Protein AF-U2LZQ8-F1 (afdb_monomer)

Radius of gyration: 37.35 Å; Cα contacts (8 Å, |Δi|>4): 204; chains: 1; bounding box: 88×46×114 Å

Nearest PDB structures (foldseek):
  6tb9-assembly1_C5  TM=8.587E-01  e=3.552E-04  Rhodobacter capsulatus
  8ho3-assembly1_M  TM=7.126E-01  e=1.772E-02  Escherichia phage DT57C
  2poh-assembly2_F  TM=1.908E-01  e=8.609E+00  Salmonella phage P22-pbi

Secondary structure (DSSP, 8-state):
-HHHHHHHHHHHHHHHHHHHHHHHH-BTTB--HHHHHHHHHHHHHHHHHHHHHHHHHHHHHHHHHHSS-SS------TTSTT-----GGGSHHHHHHHHHHHHTTTSS--HHHHTT--TTS-PPPPHHHHHHHHHHHHHH-SSGGGS-----SS--EEEEESSPPPP----TTPPPPPP--PEEEEE---PPP-------HHHHHS--S-HHHHHHHHHHHHHHHHHHHHHHH-BSSSSPBPHHHHPPP----SSSSPPHHHHHHHHHHS--

Foldseek 3Di:
DVVLVVLVVVLVVLVVVLVVLCVVQDDPNDHDPVSVVVSVVSVVVSVVSVVVSVVVVVVVVVVVVVPPPPDPPPPPPPPPPPDPQDDQLQHPVVVVQVLVCVLVVNPDHDVSQVVPQDPVGDGDHRVVLVVLLVVLLVVQAPVVVVDDDDDDPDQDWDWAFPDDFDDDDDDPPDDDDGDPRDIDTDGDGDADDDDDDDDDSCCSVPDPDPVVVVVSNVRSNVRSVVLNCLQAPNPVDSTGHHPPNPDDDDFDDPDPDDDPVSVVSVVVSDDD

Solvent-accessible surface area (backbone atoms only — not comparable to full-atom values): 16912 Å² total; per-residue (Å²): 109,69,70,59,52,55,49,52,51,51,39,50,53,50,50,51,51,44,49,53,51,49,69,72,55,51,53,95,91,47,65,50,82,65,58,50,52,54,48,52,50,48,50,51,51,43,53,50,51,49,55,52,48,54,52,52,51,53,48,52,52,50,51,54,60,67,66,48,67,94,58,82,75,82,74,84,53,94,81,65,81,84,60,73,81,50,66,66,55,60,12,69,66,34,43,54,38,52,52,49,12,62,75,50,74,62,73,48,75,50,70,72,53,58,81,56,48,51,99,84,76,51,75,73,76,38,49,66,61,52,53,51,31,50,50,42,22,56,73,60,17,76,61,60,82,76,48,90,86,76,93,72,97,65,91,50,74,49,71,45,75,66,47,80,80,77,87,76,91,76,64,95,89,58,82,87,80,82,74,88,68,52,70,36,75,50,74,55,76,85,63,85,84,87,87,87,82,90,76,57,68,66,62,68,72,68,47,90,57,69,57,64,63,51,49,47,49,52,48,13,44,55,51,14,51,54,50,46,50,26,49,39,66,16,85,51,75,88,40,52,62,5,51,66,70,68,54,75,93,82,75,79,78,94,55,94,70,86,52,72,67,59,54,53,51,47,61,71,67,58,83,131

pLDDT: mean 74.94, std 10.95, range [45.66, 89.94]

Mean predicted aligned error: 18.68 Å

Structure (mmCIF, N/CA/C/O backbone):
data_AF-U2LZQ8-F1
#
_entry.id   AF-U2LZQ8-F1
#
loop_
_atom_site.group_PDB
_atom_site.id
_atom_site.type_symbol
_atom_site.label_atom_id
_atom_site.label_alt_id
_atom_site.label_comp_id
_atom_site.label_asym_id
_atom_site.label_entity_id
_atom_site.label_seq_id
_atom_site.pdbx_PDB_ins_code
_atom_site.Cartn_x
_atom_site.Cartn_y
_atom_site.Cartn_z
_atom_site.occupancy
_atom_site.B_iso_or_equiv
_atom_site.auth_seq_id
_atom_site.auth_comp_id
_atom_site.auth_asym_id
_atom_site.auth_atom_id
_atom_site.pdbx_PDB_model_num
ATOM 1 N N . MET A 1 1 ? -23.212 -22.779 39.681 1.00 60.31 1 MET A N 1
ATOM 2 C CA . MET A 1 1 ? -23.687 -21.379 39.626 1.00 60.31 1 MET A CA 1
ATOM 3 C C . MET A 1 1 ? -24.843 -21.182 40.602 1.00 60.31 1 MET A C 1
ATOM 5 O O . MET A 1 1 ? -24.702 -20.376 41.510 1.00 60.31 1 MET A O 1
ATOM 9 N N . ASP A 1 2 ? -25.887 -22.011 40.532 1.00 73.44 2 ASP A N 1
ATOM 10 C CA . ASP A 1 2 ? -27.085 -21.923 41.394 1.00 73.44 2 ASP A CA 1
ATOM 11 C C . ASP A 1 2 ? -26.795 -21.930 42.903 1.00 73.44 2 ASP A C 1
ATOM 13 O O . ASP A 1 2 ? -27.355 -21.140 43.655 1.00 73.44 2 ASP A O 1
ATOM 17 N N . LYS A 1 3 ? -25.844 -22.757 43.356 1.00 79.19 3 LYS A N 1
ATOM 18 C CA . LYS A 1 3 ? -25.478 -22.835 44.780 1.00 79.19 3 LYS A CA 1
ATOM 19 C C . LYS A 1 3 ? -24.822 -21.551 45.315 1.00 79.19 3 LYS A C 1
ATOM 21 O O . LYS A 1 3 ? -25.058 -21.194 46.462 1.00 79.19 3 LYS A O 1
ATOM 26 N N . ILE A 1 4 ? -24.017 -20.857 44.498 1.00 82.75 4 ILE A N 1
ATOM 27 C CA . ILE A 1 4 ? -23.362 -19.586 44.874 1.00 82.75 4 ILE A CA 1
ATOM 28 C C . ILE A 1 4 ? -24.407 -18.470 44.961 1.00 82.75 4 ILE A C 1
ATOM 30 O O . ILE A 1 4 ? -24.386 -17.693 45.912 1.00 82.75 4 ILE A O 1
ATOM 34 N N . MET A 1 5 ? -25.355 -18.433 44.019 1.00 82.31 5 MET A N 1
ATOM 35 C CA . MET A 1 5 ? -26.466 -17.475 44.040 1.00 82.31 5 MET A CA 1
ATOM 36 C C . MET A 1 5 ? -27.357 -17.664 45.272 1.00 82.31 5 MET A C 1
ATOM 38 O O . MET A 1 5 ? -27.569 -16.703 46.004 1.00 82.31 5 MET A O 1
ATOM 42 N N . ALA A 1 6 ? -27.741 -18.903 45.592 1.00 84.25 6 ALA A N 1
ATOM 43 C CA . ALA A 1 6 ? -28.533 -19.204 46.787 1.00 84.25 6 ALA A CA 1
ATOM 44 C C . ALA A 1 6 ? -27.834 -18.788 48.101 1.00 84.25 6 ALA A C 1
ATOM 46 O O . ALA A 1 6 ? -28.480 -18.347 49.049 1.00 84.25 6 ALA A O 1
ATOM 47 N N . MET A 1 7 ? -26.501 -18.891 48.187 1.00 83.56 7 MET A N 1
ATOM 48 C CA . MET A 1 7 ? -25.766 -18.421 49.372 1.00 83.56 7 MET A CA 1
ATOM 49 C C . MET A 1 7 ? -25.625 -16.901 49.433 1.00 83.56 7 MET A C 1
ATOM 51 O O . MET A 1 7 ? -25.583 -16.349 50.531 1.00 83.56 7 MET A O 1
ATOM 55 N N . ARG A 1 8 ? -25.567 -16.216 48.285 1.00 84.06 8 ARG A N 1
ATOM 56 C CA . ARG A 1 8 ? -25.603 -14.747 48.230 1.00 84.06 8 ARG A CA 1
ATOM 57 C C . ARG A 1 8 ? -26.957 -14.216 48.693 1.00 84.06 8 ARG A C 1
ATOM 59 O O . ARG A 1 8 ? -26.981 -13.276 49.480 1.00 84.06 8 ARG A O 1
ATOM 66 N N . GLU A 1 9 ? -28.044 -14.854 48.270 1.00 86.25 9 GLU A N 1
ATOM 67 C CA . GLU A 1 9 ? -29.402 -14.557 48.744 1.00 86.25 9 GLU A CA 1
ATOM 68 C C . GLU A 1 9 ? -29.504 -14.766 50.258 1.00 86.25 9 GLU A C 1
ATOM 70 O O . GLU A 1 9 ? -29.842 -13.834 50.982 1.00 86.25 9 GLU A O 1
ATOM 75 N N . LYS A 1 10 ? -29.055 -15.922 50.764 1.00 84.44 10 LYS A N 1
ATOM 76 C CA . LYS A 1 10 ? -29.035 -16.200 52.208 1.00 84.44 10 LYS A CA 1
ATOM 77 C C . LYS A 1 10 ? -28.186 -15.197 53.003 1.00 84.44 10 LYS A C 1
ATOM 79 O O . LYS A 1 10 ? -28.566 -14.795 54.098 1.00 84.44 10 LYS A O 1
ATOM 84 N N . ARG A 1 11 ? -27.032 -14.773 52.475 1.00 85.25 11 ARG A N 1
ATOM 85 C CA . ARG A 1 11 ? -26.186 -13.745 53.108 1.00 85.25 11 ARG A CA 1
ATOM 86 C C . ARG A 1 11 ? -26.889 -12.386 53.145 1.00 85.25 11 ARG A C 1
ATOM 88 O O . ARG A 1 11 ? -26.766 -11.681 54.142 1.00 85.25 11 ARG A O 1
ATOM 95 N N . ALA A 1 12 ? -27.594 -12.020 52.076 1.00 86.75 12 ALA A N 1
ATOM 96 C CA . ALA A 1 12 ? -28.354 -10.777 52.014 1.00 86.75 12 ALA A CA 1
ATOM 97 C C . ALA A 1 12 ? -29.517 -10.780 53.019 1.00 86.75 12 ALA A C 1
ATOM 99 O O . ALA A 1 12 ? -29.685 -9.803 53.740 1.00 86.75 12 ALA A O 1
ATOM 100 N N . GLU A 1 13 ? -30.247 -11.892 53.133 1.00 87.00 13 GLU A N 1
ATOM 101 C CA . GLU A 1 13 ? -31.313 -12.064 54.130 1.00 87.00 13 GLU A CA 1
ATOM 102 C C . GLU A 1 13 ? -30.785 -11.958 55.566 1.00 87.00 13 GLU A C 1
ATOM 104 O O . GLU A 1 13 ? -31.351 -11.231 56.376 1.00 87.00 13 GLU A O 1
ATOM 109 N N . MET A 1 14 ? -29.670 -12.627 55.876 1.00 83.19 14 MET A N 1
ATOM 110 C CA . MET A 1 14 ? -29.036 -12.579 57.203 1.00 83.19 14 MET A CA 1
ATOM 111 C C . MET A 1 14 ? -28.541 -11.172 57.564 1.00 83.19 14 MET A C 1
ATOM 113 O O . MET A 1 14 ? -28.665 -10.738 58.705 1.00 83.19 14 MET A O 1
ATOM 117 N N . TRP A 1 15 ? -28.000 -10.437 56.590 1.00 84.31 15 TRP A N 1
ATOM 118 C CA . TRP A 1 15 ? -27.578 -9.050 56.788 1.00 84.31 15 TRP A CA 1
ATOM 119 C C . TRP A 1 15 ? -28.765 -8.113 57.023 1.00 84.31 15 TRP A C 1
ATOM 121 O O . TRP A 1 15 ? -28.692 -7.213 57.856 1.00 84.31 15 TRP A O 1
ATOM 131 N N . GLU A 1 16 ? -29.873 -8.340 56.323 1.00 85.12 16 GLU A N 1
ATOM 132 C CA . GLU A 1 16 ? -31.094 -7.564 56.518 1.00 85.12 16 GLU A CA 1
ATOM 133 C C . GLU A 1 16 ? -31.738 -7.857 57.881 1.00 85.12 16 GLU A C 1
ATOM 135 O O . GLU A 1 16 ? -32.180 -6.938 58.565 1.00 85.12 16 GLU A O 1
ATOM 140 N N . GLN A 1 17 ? -31.702 -9.113 58.335 1.00 82.62 17 GLN A N 1
ATOM 141 C CA . GLN A 1 17 ? -32.113 -9.490 59.690 1.00 82.62 17 GLN A CA 1
ATOM 142 C C . GLN A 1 17 ? -31.219 -8.853 60.760 1.00 82.62 17 GLN A C 1
ATOM 144 O O . GLN A 1 17 ? -31.741 -8.342 61.747 1.00 82.62 17 GLN A O 1
ATOM 149 N N . ALA A 1 18 ? -29.898 -8.815 60.554 1.00 82.19 18 ALA A N 1
ATOM 150 C CA . ALA A 1 18 ? -28.967 -8.159 61.474 1.00 82.19 18 ALA A CA 1
ATOM 151 C C . ALA A 1 18 ? -29.239 -6.648 61.590 1.00 82.19 18 ALA A C 1
ATOM 153 O O . ALA A 1 18 ? -29.220 -6.102 62.691 1.00 82.19 18 ALA A O 1
ATOM 154 N N . LYS A 1 19 ? -29.562 -5.976 60.476 1.00 82.75 19 LYS A N 1
ATOM 155 C CA . LYS A 1 19 ? -29.978 -4.563 60.480 1.00 82.75 19 LYS A CA 1
ATOM 156 C C . LYS A 1 19 ? -31.299 -4.338 61.202 1.00 82.75 19 LYS A C 1
ATOM 158 O O . LYS A 1 19 ? -31.381 -3.453 62.039 1.00 82.75 19 LYS A O 1
ATOM 163 N N . GLN A 1 20 ? -32.317 -5.148 60.916 1.00 84.19 20 GLN A N 1
ATOM 164 C CA . GLN A 1 20 ? -33.613 -5.043 61.594 1.00 84.19 20 GLN A CA 1
ATOM 165 C C . GLN A 1 20 ? -33.485 -5.317 63.099 1.00 84.19 20 GLN A C 1
ATOM 167 O O . GLN A 1 20 ? -34.162 -4.685 63.911 1.00 84.19 20 GLN A O 1
ATOM 172 N N . PHE A 1 21 ? -32.600 -6.238 63.485 1.00 80.38 21 PHE A N 1
ATOM 173 C CA . PHE A 1 21 ? -32.265 -6.493 64.881 1.00 80.38 21 PHE A CA 1
ATOM 174 C C . PHE A 1 21 ? -31.614 -5.264 65.532 1.00 80.38 21 PHE A C 1
ATOM 176 O O . PHE A 1 21 ? -32.055 -4.842 66.597 1.00 80.38 21 PHE A O 1
ATOM 183 N N . LEU A 1 22 ? -30.644 -4.631 64.865 1.00 78.81 22 LEU A N 1
ATOM 184 C CA . LEU A 1 22 ? -30.031 -3.385 65.331 1.00 78.81 22 LEU A CA 1
ATOM 185 C C . LEU A 1 22 ? -31.071 -2.258 65.483 1.00 78.81 22 LEU A C 1
ATOM 187 O O . LEU A 1 22 ? -31.207 -1.703 66.569 1.00 78.81 22 LEU A O 1
ATOM 191 N N . ASP A 1 23 ? -31.867 -1.996 64.444 1.00 79.62 23 ASP A N 1
ATOM 192 C CA . ASP A 1 23 ? -32.872 -0.922 64.422 1.00 79.62 23 ASP A CA 1
ATOM 193 C C . ASP A 1 23 ? -33.975 -1.106 65.480 1.00 79.62 23 ASP A C 1
ATOM 195 O O . ASP A 1 23 ? -34.552 -0.132 65.965 1.00 79.62 23 ASP A O 1
ATOM 199 N N . SER A 1 24 ? -34.307 -2.351 65.838 1.00 76.25 24 SER A N 1
ATOM 200 C CA . SER A 1 24 ? -35.365 -2.647 66.816 1.00 76.25 24 SER A CA 1
ATOM 201 C C . SER A 1 24 ? -34.874 -2.667 68.268 1.00 76.25 24 SER A C 1
ATOM 203 O O . SER A 1 24 ? -35.669 -2.418 69.181 1.00 76.25 24 SER A O 1
ATOM 205 N N . HIS A 1 25 ? -33.583 -2.931 68.485 1.00 69.19 25 HIS A N 1
ATOM 206 C CA . HIS A 1 25 ? -32.959 -3.009 69.809 1.00 69.19 25 HIS A CA 1
ATOM 207 C C . HIS A 1 25 ? -32.146 -1.760 70.193 1.00 69.19 25 HIS A C 1
ATOM 209 O O . HIS A 1 25 ? -31.765 -1.614 71.357 1.00 69.19 25 HIS A O 1
ATOM 215 N N . GLU A 1 26 ? -31.923 -0.821 69.270 1.00 66.94 26 GLU A N 1
ATOM 216 C CA . GLU A 1 26 ? -31.279 0.462 69.554 1.00 66.94 26 GLU A CA 1
ATOM 217 C C . GLU A 1 26 ? -32.272 1.454 70.195 1.00 66.94 26 GLU A C 1
ATOM 219 O O . GLU A 1 26 ? -33.190 1.969 69.557 1.00 66.94 26 GLU A O 1
ATOM 224 N N . LYS A 1 27 ? -32.092 1.744 71.492 1.00 55.66 27 LYS A N 1
ATOM 225 C CA . LYS A 1 27 ? -32.791 2.833 72.200 1.00 55.66 27 LYS A CA 1
ATOM 226 C C . LYS A 1 27 ? -31.771 3.866 72.666 1.00 55.66 27 LYS A C 1
ATOM 228 O O . LYS A 1 27 ? -30.816 3.518 73.353 1.00 55.66 27 LYS A O 1
ATOM 233 N N . ASP A 1 28 ? -31.971 5.127 72.285 1.00 51.69 28 ASP A N 1
ATOM 234 C CA . ASP A 1 28 ? -31.121 6.267 72.670 1.00 51.69 28 ASP A CA 1
ATOM 235 C C . ASP A 1 28 ? -29.611 6.062 72.394 1.00 51.69 28 ASP A C 1
ATOM 237 O O . ASP A 1 28 ? -28.763 6.489 73.176 1.00 51.69 28 ASP A O 1
ATOM 241 N N . GLY A 1 29 ? -29.260 5.395 71.284 1.00 61.56 29 GLY A N 1
ATOM 242 C CA . GLY A 1 29 ? -27.868 5.194 70.847 1.00 61.56 29 GLY A CA 1
ATOM 243 C C . GLY A 1 29 ? -27.061 4.186 71.676 1.00 61.56 29 GLY A C 1
ATOM 244 O O . GLY A 1 29 ? -25.835 4.121 71.546 1.00 61.56 29 GLY A O 1
ATOM 245 N N . HIS A 1 30 ? -27.722 3.405 72.539 1.00 57.53 30 HIS A N 1
ATOM 246 C CA . HIS A 1 30 ? -27.079 2.402 73.383 1.00 57.53 30 HIS A CA 1
ATOM 247 C C . HIS A 1 30 ? -27.764 1.037 73.263 1.00 57.53 30 HIS A C 1
ATOM 249 O O . HIS A 1 30 ? -28.947 0.875 73.554 1.00 57.53 30 HIS A O 1
ATOM 255 N N . LEU A 1 31 ? -26.977 0.036 72.865 1.00 66.62 31 LEU A N 1
ATOM 256 C CA . LEU A 1 31 ? -27.383 -1.364 72.790 1.00 66.62 31 LEU A CA 1
ATOM 257 C C . LEU A 1 31 ? -27.139 -2.040 74.150 1.00 66.62 31 LEU A C 1
ATOM 259 O O . LEU A 1 31 ? -26.122 -1.784 74.804 1.00 66.62 31 LEU A O 1
ATOM 263 N N . THR A 1 32 ? -28.051 -2.904 74.599 1.00 73.19 32 THR A N 1
ATOM 264 C CA . THR A 1 32 ? -27.823 -3.672 75.832 1.00 73.19 32 THR A CA 1
ATOM 265 C C . THR A 1 32 ? -26.682 -4.682 75.632 1.00 73.19 32 THR A C 1
ATOM 267 O O . THR A 1 32 ? -26.393 -5.106 74.514 1.00 73.19 32 THR A O 1
ATOM 270 N N . ALA A 1 33 ? -26.004 -5.092 76.710 1.00 70.94 33 ALA A N 1
ATOM 271 C CA . ALA A 1 33 ? -24.870 -6.021 76.615 1.00 70.94 33 ALA A CA 1
ATOM 272 C C . ALA A 1 33 ? -25.253 -7.425 76.093 1.00 70.94 33 ALA A C 1
ATOM 274 O O . ALA A 1 33 ? -24.379 -8.174 75.656 1.00 70.94 33 ALA A O 1
ATOM 275 N N . GLU A 1 34 ? -26.535 -7.793 76.156 1.00 71.88 34 GLU A N 1
ATOM 276 C CA . GLU A 1 34 ? -27.062 -9.045 75.599 1.00 71.88 34 GLU A CA 1
ATOM 277 C C . GLU A 1 34 ? -27.373 -8.898 74.104 1.00 71.88 34 GLU A C 1
ATOM 279 O O . GLU A 1 34 ? -26.948 -9.739 73.311 1.00 71.88 34 GLU A O 1
ATOM 284 N N . ASP A 1 35 ? -27.991 -7.784 73.704 1.00 72.88 35 ASP A N 1
ATOM 285 C CA . ASP A 1 35 ? -28.289 -7.480 72.300 1.00 72.88 35 ASP A CA 1
ATOM 286 C C . ASP A 1 35 ? -27.004 -7.253 71.481 1.00 72.88 35 ASP A C 1
ATOM 288 O O . ASP A 1 35 ? -26.899 -7.703 70.342 1.00 72.88 35 ASP A O 1
ATOM 292 N N . ALA A 1 36 ? -25.964 -6.662 72.080 1.00 76.19 36 ALA A N 1
ATOM 293 C CA . ALA A 1 36 ? -24.649 -6.530 71.449 1.00 76.19 36 ALA A CA 1
ATOM 294 C C . ALA A 1 36 ? -24.005 -7.883 71.117 1.00 76.19 36 ALA A C 1
ATOM 296 O O . ALA A 1 36 ? -23.429 -8.042 70.043 1.00 76.19 36 ALA A O 1
ATOM 297 N N . LYS A 1 37 ? -24.150 -8.882 71.997 1.00 80.19 37 LYS A N 1
ATOM 298 C CA . LYS A 1 37 ? -23.640 -10.239 71.742 1.00 80.19 37 LYS A CA 1
ATOM 299 C C . LYS A 1 37 ? -24.435 -10.956 70.656 1.00 80.19 37 LYS A C 1
ATOM 301 O O . LYS A 1 37 ? -23.846 -11.694 69.872 1.00 80.19 37 LYS A O 1
ATOM 306 N N . ALA A 1 38 ? -25.752 -10.761 70.613 1.00 77.88 38 ALA A N 1
ATOM 307 C CA . ALA A 1 38 ? -26.599 -11.337 69.573 1.00 77.88 38 ALA A CA 1
ATOM 308 C C . ALA A 1 38 ? -26.276 -10.739 68.192 1.00 77.88 38 ALA A C 1
ATOM 310 O O . ALA A 1 38 ? -26.121 -11.482 67.224 1.00 77.88 38 ALA A O 1
ATOM 311 N N . TYR A 1 39 ? -26.077 -9.421 68.111 1.00 79.50 39 TYR A N 1
ATOM 312 C CA . TYR A 1 39 ? -25.655 -8.752 66.880 1.00 79.50 39 TYR A CA 1
ATOM 313 C C . TYR A 1 39 ? -24.255 -9.200 66.427 1.00 79.50 39 TYR A C 1
ATOM 315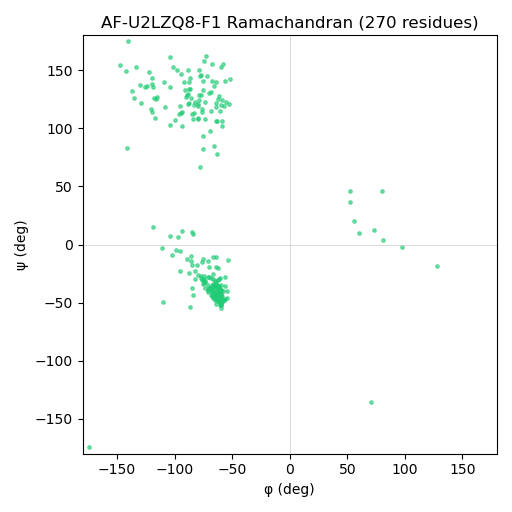 O O . TYR A 1 39 ? -24.062 -9.529 65.259 1.00 79.50 39 TYR A O 1
ATOM 323 N N . GLU A 1 40 ? -23.296 -9.317 67.352 1.00 84.06 40 GLU A N 1
ATOM 324 C CA . GLU A 1 40 ? -21.948 -9.823 67.055 1.00 84.06 40 GLU A CA 1
ATOM 325 C C . GLU A 1 40 ? -21.978 -11.274 66.532 1.00 84.06 40 GLU A C 1
ATOM 327 O O . GLU A 1 40 ? -21.214 -11.641 65.638 1.00 84.06 40 GLU A O 1
ATOM 332 N N . GLN A 1 41 ? -22.884 -12.120 67.037 1.00 84.62 41 GLN A N 1
ATOM 333 C CA . GLN A 1 41 ? -23.095 -13.470 66.499 1.00 84.62 41 GLN A CA 1
ATOM 334 C C . GLN A 1 41 ? -23.638 -13.435 65.063 1.00 84.62 41 GLN A C 1
ATOM 336 O O . GLN A 1 41 ? -23.089 -14.115 64.195 1.00 84.62 41 GLN A O 1
ATOM 341 N N . MET A 1 42 ? -24.650 -12.605 64.787 1.00 82.38 42 MET A N 1
ATOM 342 C CA . MET A 1 42 ? -25.206 -12.443 63.437 1.00 82.38 42 MET A CA 1
ATOM 343 C C . MET A 1 42 ? -24.164 -11.897 62.448 1.00 82.38 42 MET A C 1
ATOM 345 O O . MET A 1 42 ? -24.056 -12.384 61.321 1.00 82.38 42 MET A O 1
ATOM 349 N N . GLU A 1 43 ? -23.343 -10.934 62.872 1.00 82.50 43 GLU A N 1
ATOM 350 C CA . GLU A 1 43 ? -22.250 -10.388 62.065 1.00 82.50 43 GLU A CA 1
ATOM 351 C C . GLU A 1 43 ? -21.204 -11.464 61.740 1.00 82.50 43 GLU A C 1
ATOM 353 O O . GLU A 1 43 ? -20.798 -11.623 60.584 1.00 82.50 43 GLU A O 1
ATOM 358 N N . ASN A 1 44 ? -20.816 -12.268 62.733 1.00 87.31 44 ASN A N 1
ATOM 359 C CA . ASN A 1 44 ? -19.882 -13.374 62.538 1.00 87.31 44 ASN A CA 1
ATOM 360 C C . ASN A 1 44 ? -20.418 -14.428 61.555 1.00 87.31 44 ASN A C 1
ATOM 362 O O . ASN A 1 44 ? -19.650 -14.948 60.740 1.00 87.31 44 ASN A O 1
ATOM 366 N N . GLU A 1 45 ? -21.721 -14.716 61.569 1.00 82.31 45 GLU A N 1
ATOM 367 C CA . GLU A 1 45 ? -22.356 -15.632 60.614 1.00 82.31 45 GLU A CA 1
ATOM 368 C C . GLU A 1 45 ? -22.383 -15.067 59.183 1.00 82.31 45 GLU A C 1
ATOM 370 O O . GLU A 1 45 ? -22.086 -15.789 58.224 1.00 82.31 45 GLU A O 1
ATOM 375 N N . VAL A 1 46 ? -22.645 -13.765 59.018 1.00 84.38 46 VAL A N 1
ATOM 376 C CA . VAL A 1 46 ? -22.573 -13.076 57.714 1.00 84.38 46 VAL A CA 1
ATOM 377 C C . VAL A 1 46 ? -21.142 -13.082 57.164 1.00 84.38 46 VAL A C 1
ATOM 379 O O . VAL A 1 46 ? -20.932 -13.330 55.970 1.00 84.38 46 VAL A O 1
ATOM 382 N N . LEU A 1 47 ? -20.144 -12.847 58.021 1.00 85.38 47 LEU A N 1
ATOM 383 C CA . LEU A 1 47 ? -18.728 -12.895 57.652 1.00 85.38 47 LEU A CA 1
ATOM 384 C C . LEU A 1 47 ? -18.272 -14.316 57.294 1.00 85.38 47 LEU A C 1
ATOM 386 O O . LEU A 1 47 ? -17.513 -14.490 56.336 1.00 85.38 47 LEU A O 1
ATOM 390 N N . ALA A 1 48 ? -18.740 -15.333 58.022 1.00 88.81 48 ALA A N 1
ATOM 391 C CA . ALA A 1 48 ? -18.456 -16.735 57.725 1.00 88.81 48 ALA A CA 1
ATOM 392 C C . ALA A 1 48 ? -19.016 -17.143 56.352 1.00 88.81 48 ALA A C 1
ATOM 394 O O . ALA A 1 48 ? -18.270 -17.655 55.515 1.00 88.81 48 ALA A O 1
ATOM 395 N N . LEU A 1 49 ? -20.284 -16.812 56.070 1.00 85.81 49 LEU A N 1
ATOM 396 C CA . LEU A 1 49 ? -20.906 -17.052 54.762 1.00 85.81 49 LEU A CA 1
ATOM 397 C C . LEU A 1 49 ? -20.183 -16.314 53.627 1.00 85.81 49 LEU A C 1
ATOM 399 O O . LEU A 1 49 ? -20.012 -16.869 52.542 1.00 85.81 49 LEU A O 1
ATOM 403 N N . GLY A 1 50 ? -19.719 -15.084 53.865 1.00 86.00 50 GLY A N 1
ATOM 404 C CA . GLY A 1 50 ? -18.915 -14.333 52.897 1.00 86.00 50 GLY A CA 1
ATOM 405 C C . GLY A 1 50 ? -17.620 -15.057 52.512 1.00 86.00 50 GLY A C 1
ATOM 406 O O . GLY A 1 50 ? -17.341 -15.231 51.325 1.00 86.00 50 GLY A O 1
ATOM 407 N N . LYS A 1 51 ? -16.869 -15.549 53.504 1.00 89.38 51 LYS A N 1
ATOM 408 C CA . LYS A 1 51 ? -15.624 -16.307 53.278 1.00 89.38 51 LYS A CA 1
ATOM 409 C C . LYS A 1 51 ? -15.861 -17.618 52.523 1.00 89.38 51 LYS A C 1
ATOM 411 O O . LYS A 1 51 ? -15.022 -18.023 51.715 1.00 89.38 51 LYS A O 1
ATOM 416 N N . ASP A 1 52 ? -16.991 -18.278 52.765 1.00 85.12 52 ASP A N 1
ATOM 417 C CA . ASP A 1 52 ? -17.354 -19.511 52.063 1.00 85.12 52 ASP A CA 1
ATOM 418 C C . ASP A 1 52 ? -17.736 -19.255 50.598 1.00 85.12 52 ASP A C 1
ATOM 420 O O . ASP A 1 52 ? -17.323 -20.015 49.716 1.00 85.12 52 ASP A O 1
ATOM 424 N N . ILE A 1 53 ? -18.449 -18.159 50.313 1.00 86.88 53 ILE A N 1
ATOM 425 C CA . ILE A 1 53 ? -18.766 -17.721 48.944 1.00 86.88 53 ILE A CA 1
ATOM 426 C C . ILE A 1 53 ? -17.480 -17.443 48.159 1.00 86.88 53 ILE A C 1
ATOM 428 O O . ILE A 1 53 ? -17.301 -17.994 47.074 1.00 86.88 53 ILE A O 1
ATOM 432 N N . GLU A 1 54 ? -16.547 -16.672 48.722 1.00 86.38 54 GLU A N 1
ATOM 433 C CA . GLU A 1 54 ? -15.267 -16.363 48.067 1.00 86.38 54 GLU A CA 1
ATOM 434 C C . GLU A 1 54 ? -14.451 -17.623 47.753 1.00 86.38 54 GLU A C 1
ATOM 436 O O . GLU A 1 54 ? -13.830 -17.736 46.690 1.00 86.38 54 GLU A O 1
ATOM 441 N N . ARG A 1 55 ? -14.460 -18.605 48.665 1.00 87.44 55 ARG A N 1
ATOM 442 C CA . ARG A 1 55 ? -13.790 -19.892 48.451 1.00 87.44 55 ARG A CA 1
ATOM 443 C C . ARG A 1 55 ? -14.399 -20.645 47.271 1.00 87.44 55 ARG A C 1
ATOM 445 O O . ARG A 1 55 ? -13.654 -21.160 46.437 1.00 87.44 55 ARG A O 1
ATOM 452 N N . MET A 1 56 ? -15.726 -20.701 47.190 1.00 84.00 56 MET A N 1
ATOM 453 C CA . MET A 1 56 ? -16.427 -21.393 46.105 1.00 84.00 56 MET A CA 1
ATOM 454 C C . MET A 1 56 ? -16.318 -20.672 44.766 1.00 84.00 56 MET A C 1
ATOM 456 O O . MET A 1 56 ? -16.197 -21.329 43.737 1.00 84.00 56 MET A O 1
ATOM 460 N N . GLU A 1 57 ? -16.301 -19.343 44.755 1.00 82.31 57 GLU A N 1
ATOM 461 C CA . GLU A 1 57 ? -16.060 -18.567 43.538 1.00 82.31 57 GLU A CA 1
ATOM 462 C C . GLU A 1 57 ? -14.655 -18.810 42.997 1.00 82.31 57 GLU A C 1
ATOM 464 O O . GLU A 1 57 ? -14.485 -19.060 41.805 1.00 82.31 57 GLU A O 1
ATOM 469 N N . ARG A 1 58 ? -13.645 -18.838 43.874 1.00 82.94 58 ARG A N 1
ATOM 470 C CA . ARG A 1 58 ? -12.271 -19.161 43.477 1.00 82.94 58 ARG A CA 1
ATOM 471 C C . ARG A 1 58 ? -12.158 -20.575 42.909 1.00 82.94 58 ARG A C 1
ATOM 473 O O . ARG A 1 58 ? -11.475 -20.762 41.906 1.00 82.94 58 ARG A O 1
ATOM 480 N N . GLN A 1 59 ? -12.838 -21.548 43.518 1.00 83.06 59 GLN A N 1
ATOM 481 C CA . GLN A 1 59 ? -12.910 -22.914 42.992 1.00 83.06 59 GLN A CA 1
ATOM 482 C C . GLN A 1 59 ? -13.594 -22.951 41.623 1.00 83.06 59 GLN A C 1
ATOM 484 O O . GLN A 1 59 ? -13.031 -23.506 40.692 1.00 83.06 59 GLN A O 1
ATOM 489 N N . ALA A 1 60 ? -14.737 -22.282 41.460 1.00 84.00 60 ALA A N 1
ATOM 490 C CA . ALA A 1 60 ? -15.454 -22.236 40.189 1.00 84.00 60 ALA A CA 1
ATOM 491 C C . ALA A 1 60 ? -14.640 -21.563 39.071 1.00 84.00 60 ALA A C 1
ATOM 493 O O . ALA A 1 60 ? -14.696 -22.002 37.926 1.00 84.00 60 ALA A O 1
ATOM 494 N N . ILE A 1 61 ? -13.865 -20.521 39.389 1.00 80.44 61 ILE A N 1
ATOM 495 C CA . ILE A 1 61 ? -12.964 -19.863 38.433 1.00 80.44 61 ILE A CA 1
ATOM 496 C C . ILE A 1 61 ? -11.829 -20.805 38.026 1.00 80.44 61 ILE A C 1
ATOM 498 O O . ILE A 1 61 ? -11.528 -20.904 36.838 1.00 80.44 61 ILE A O 1
ATOM 502 N N . LEU A 1 62 ? -11.208 -21.500 38.983 1.00 78.81 62 LEU A N 1
ATOM 503 C CA . LEU A 1 62 ? -10.140 -22.462 38.701 1.00 78.81 62 LEU A CA 1
ATOM 504 C C . LEU A 1 62 ? -10.659 -23.656 37.898 1.00 78.81 62 LEU A C 1
ATOM 506 O O . LEU A 1 62 ? -10.057 -24.005 36.889 1.00 78.81 62 LEU A O 1
ATOM 510 N N . ASP A 1 63 ? -11.805 -24.220 38.270 1.00 81.44 63 ASP A N 1
ATOM 511 C CA . ASP A 1 63 ? -12.449 -25.302 37.526 1.00 81.44 63 ASP A CA 1
ATOM 512 C C . ASP A 1 63 ? -12.838 -24.843 36.119 1.00 81.44 63 ASP A C 1
ATOM 514 O O . ASP A 1 63 ? -12.613 -25.570 35.160 1.00 81.44 63 ASP A O 1
ATOM 518 N N . ALA A 1 64 ? -13.340 -23.616 35.953 1.00 79.00 64 ALA A N 1
ATOM 519 C CA . ALA A 1 64 ? -13.622 -23.051 34.636 1.00 79.00 64 ALA A CA 1
ATOM 520 C C . ALA A 1 64 ? -12.347 -22.822 33.810 1.00 79.00 64 ALA A C 1
ATOM 522 O O . ALA A 1 64 ? -12.376 -22.980 32.593 1.00 79.00 64 ALA A O 1
ATOM 523 N N . GLN A 1 65 ? -11.227 -22.456 34.439 1.00 74.69 65 GLN A N 1
ATOM 524 C CA . GLN A 1 65 ? -9.932 -22.320 33.767 1.00 74.69 65 GLN A CA 1
ATOM 525 C C . GLN A 1 65 ? -9.345 -23.677 33.370 1.00 74.69 65 GLN A C 1
ATOM 527 O O . GLN A 1 65 ? -8.807 -23.791 32.274 1.00 74.69 65 GLN A O 1
ATOM 532 N N . LEU A 1 66 ? -9.480 -24.699 34.216 1.00 75.94 66 LEU A N 1
ATOM 533 C CA . LEU A 1 66 ? -9.021 -26.063 33.945 1.00 75.94 66 LEU A CA 1
ATOM 534 C C . LEU A 1 66 ? -9.932 -26.801 32.954 1.00 75.94 66 LEU A C 1
ATOM 536 O O . LEU A 1 66 ? -9.459 -27.634 32.187 1.00 75.94 66 LEU A O 1
ATOM 540 N N . ALA A 1 67 ? -11.226 -26.474 32.937 1.00 77.62 67 ALA A N 1
ATOM 541 C CA . ALA A 1 67 ? -12.196 -26.986 31.975 1.00 77.62 67 ALA A CA 1
ATOM 542 C C . ALA A 1 67 ? -12.067 -26.334 30.592 1.00 77.62 67 ALA A C 1
ATOM 544 O O . ALA A 1 67 ? -12.652 -26.845 29.634 1.00 77.62 67 ALA A O 1
ATOM 545 N N . LYS A 1 68 ? -11.308 -25.233 30.450 1.00 71.12 68 LYS A N 1
ATOM 546 C CA . LYS A 1 68 ? -10.937 -24.738 29.121 1.00 71.12 68 LYS A CA 1
ATOM 547 C C . LYS A 1 68 ? -10.065 -25.804 28.456 1.00 71.12 68 LYS A C 1
ATOM 549 O O . LYS A 1 68 ? -8.993 -26.117 28.975 1.00 71.12 68 LYS A O 1
ATOM 554 N N . PRO A 1 69 ? -10.495 -26.375 27.322 1.00 65.56 69 PRO A N 1
ATOM 555 C CA . PRO A 1 69 ? -9.720 -27.405 26.659 1.00 65.56 69 PRO A CA 1
ATOM 556 C C . PRO A 1 69 ? -8.370 -26.823 26.220 1.00 65.56 69 PRO A C 1
ATOM 558 O O . PRO A 1 69 ? -8.310 -25.824 25.509 1.00 65.56 69 PRO A O 1
ATOM 561 N N . VAL A 1 70 ? -7.277 -27.466 26.644 1.00 62.31 70 VAL A N 1
ATOM 562 C CA . VAL A 1 70 ? -5.887 -27.102 26.285 1.00 62.31 70 VAL A CA 1
ATOM 563 C C . VAL A 1 70 ? -5.603 -27.333 24.793 1.00 62.31 70 VAL A C 1
ATOM 565 O O . VAL A 1 70 ? -4.590 -26.901 24.255 1.00 62.31 70 VAL A O 1
ATOM 568 N N . THR A 1 71 ? -6.517 -28.015 24.108 1.00 54.19 71 THR A N 1
ATOM 569 C CA . THR A 1 71 ? -6.507 -28.2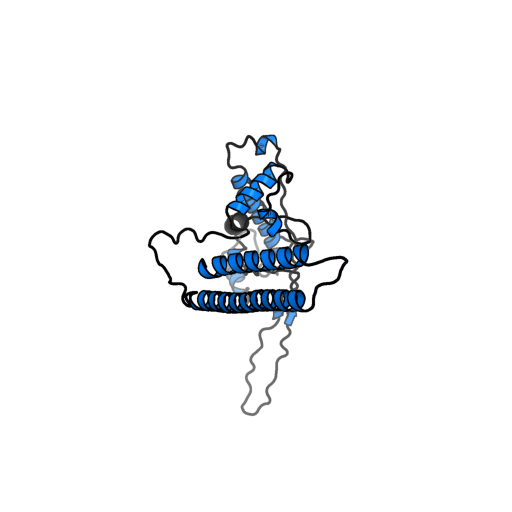04 22.665 1.00 54.19 71 THR A CA 1
ATOM 570 C C . THR A 1 71 ? -7.790 -27.600 22.116 1.00 54.19 71 THR A C 1
ATOM 572 O O . THR A 1 71 ? -8.888 -28.081 22.394 1.00 54.19 71 THR A O 1
ATOM 575 N N . ALA A 1 72 ? -7.675 -26.528 21.334 1.00 59.28 72 ALA A N 1
ATOM 576 C CA . ALA A 1 72 ? -8.733 -26.214 20.389 1.00 59.28 72 ALA A CA 1
ATOM 577 C C . ALA A 1 72 ? -8.838 -27.437 19.474 1.00 59.28 72 ALA A C 1
ATOM 579 O O . ALA A 1 72 ? -7.925 -27.710 18.693 1.00 59.28 72 ALA A O 1
ATOM 580 N N . ALA A 1 73 ? -9.890 -28.239 19.638 1.00 52.69 73 ALA A N 1
ATOM 581 C CA . ALA A 1 73 ? -10.168 -29.302 18.694 1.00 52.69 73 ALA A CA 1
ATOM 582 C C . ALA A 1 73 ? -10.293 -28.635 17.323 1.00 52.69 73 ALA A C 1
ATOM 584 O O . ALA A 1 73 ? -11.148 -27.770 17.135 1.00 52.69 73 ALA A O 1
ATOM 585 N N . ILE A 1 74 ? -9.422 -29.010 16.384 1.00 55.97 74 ILE A N 1
ATOM 586 C CA . ILE A 1 74 ? -9.593 -28.680 14.973 1.00 55.97 74 ILE A CA 1
ATOM 587 C C . ILE A 1 74 ? -10.840 -29.448 14.535 1.00 55.97 74 ILE A C 1
ATOM 589 O O . ILE A 1 74 ? -10.772 -30.588 14.078 1.00 55.97 74 ILE A O 1
ATOM 593 N N . THR A 1 75 ? -12.010 -28.860 14.755 1.00 54.91 75 THR A N 1
ATOM 594 C CA . THR A 1 75 ? -13.264 -29.351 14.210 1.00 54.91 75 THR A CA 1
ATOM 595 C C . THR A 1 75 ? -13.264 -28.980 12.737 1.00 54.91 75 THR A C 1
ATOM 597 O O . THR A 1 75 ? -13.849 -27.986 12.314 1.00 54.91 75 THR A O 1
ATOM 600 N N . ASN A 1 76 ? -12.591 -29.805 11.930 1.00 49.00 76 ASN A N 1
ATOM 601 C CA . ASN A 1 76 ? -12.834 -29.869 10.494 1.00 49.00 76 ASN A CA 1
ATOM 602 C C . ASN A 1 76 ? -14.275 -30.358 10.289 1.00 49.00 76 ASN A C 1
ATOM 604 O O . ASN A 1 76 ? -14.534 -31.530 10.031 1.00 49.00 76 ASN A O 1
ATOM 608 N N . THR A 1 77 ? -15.228 -29.448 10.470 1.00 55.75 77 THR A N 1
ATOM 609 C CA . THR A 1 77 ? -16.581 -29.578 9.947 1.00 55.75 77 THR A CA 1
ATOM 610 C C . THR A 1 77 ? -16.483 -29.271 8.455 1.00 55.75 77 THR A C 1
ATOM 612 O O . THR A 1 77 ? -16.126 -28.146 8.093 1.00 55.75 77 THR A O 1
ATOM 615 N N . PRO A 1 78 ? -16.730 -30.244 7.560 1.00 45.66 78 PRO A N 1
ATOM 616 C CA . PRO A 1 78 ? -16.720 -29.979 6.130 1.00 45.66 78 PRO A CA 1
ATOM 617 C C . PRO A 1 78 ? -17.860 -28.999 5.825 1.00 45.66 78 PRO A C 1
ATOM 619 O O . PRO A 1 78 ? -19.028 -29.370 5.904 1.00 45.66 78 PRO A O 1
ATOM 622 N N . GLY A 1 79 ? -17.521 -27.736 5.549 1.00 56.72 79 GLY A N 1
ATOM 623 C CA . GLY A 1 79 ? -18.477 -26.688 5.170 1.00 56.72 79 GLY A CA 1
ATOM 624 C C . GLY A 1 79 ? -18.416 -25.387 5.978 1.00 56.72 79 GLY A C 1
ATOM 625 O O . GLY A 1 79 ? -18.878 -24.368 5.478 1.00 56.72 79 GLY A O 1
ATOM 626 N N . THR A 1 80 ? -17.813 -25.368 7.172 1.00 47.69 80 THR A N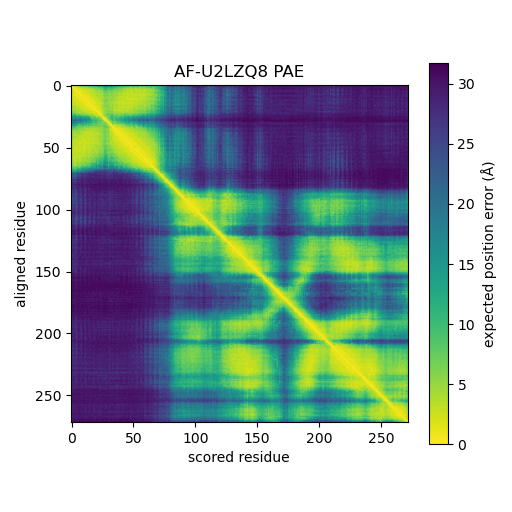 1
ATOM 627 C CA . THR A 1 80 ? -17.815 -24.161 8.035 1.00 47.69 80 THR A CA 1
ATOM 628 C C . THR A 1 80 ? -16.530 -23.329 7.935 1.00 47.69 80 THR A C 1
ATOM 630 O O . THR A 1 80 ? -16.448 -22.245 8.499 1.00 47.69 80 THR A O 1
ATOM 633 N N . SER A 1 81 ? -15.520 -23.790 7.189 1.00 45.81 81 SER A N 1
ATOM 634 C CA . SER A 1 81 ? -14.222 -23.106 7.070 1.00 45.81 81 SER A CA 1
ATOM 635 C C . SER A 1 81 ? -14.165 -22.007 6.001 1.00 45.81 81 SER A C 1
ATOM 637 O O . SER A 1 81 ? -13.071 -21.560 5.668 1.00 45.81 81 SER A O 1
ATOM 639 N N . LEU A 1 82 ? -15.294 -21.585 5.422 1.00 51.00 82 LEU A N 1
ATOM 640 C CA . LEU A 1 82 ? -15.286 -20.530 4.398 1.00 51.00 82 LEU A CA 1
ATOM 641 C C . LEU A 1 82 ? -15.419 -19.116 4.963 1.00 51.00 82 LEU A C 1
ATOM 643 O O . LEU A 1 82 ? -15.134 -18.169 4.244 1.00 51.00 82 LEU A O 1
ATOM 647 N N . ASN A 1 83 ? -15.780 -18.955 6.236 1.00 54.56 83 ASN A N 1
ATOM 648 C CA . ASN A 1 83 ? -15.834 -17.643 6.870 1.00 54.56 83 ASN A CA 1
ATOM 649 C C . ASN A 1 83 ? -15.324 -17.756 8.305 1.00 54.56 83 ASN A C 1
ATOM 651 O O . ASN A 1 83 ? -16.108 -17.869 9.244 1.00 54.56 83 ASN A O 1
ATOM 655 N N . ALA A 1 84 ? -14.000 -17.722 8.482 1.00 54.91 84 ALA A N 1
ATOM 656 C CA . ALA A 1 84 ? -13.477 -17.189 9.733 1.00 54.91 84 ALA A CA 1
ATOM 657 C C . ALA A 1 84 ? -14.125 -15.810 9.907 1.00 54.91 84 ALA A C 1
ATOM 659 O O . ALA A 1 84 ? -14.045 -14.985 8.995 1.00 54.91 84 ALA A O 1
ATOM 660 N N . GLU A 1 85 ? -14.854 -15.609 11.002 1.00 60.62 85 GLU A N 1
ATOM 661 C CA . GLU A 1 85 ? -15.576 -14.368 11.264 1.00 60.62 85 GLU A CA 1
ATOM 662 C C . GLU A 1 85 ? -14.542 -13.235 11.282 1.00 60.62 85 GLU A C 1
ATOM 664 O O . GLU A 1 85 ? -13.724 -13.134 12.195 1.00 60.62 85 GLU A O 1
ATOM 669 N N . LYS A 1 86 ? -14.469 -12.473 10.185 1.00 64.38 86 LYS A N 1
ATOM 670 C CA . LYS A 1 86 ? -13.426 -11.467 9.992 1.00 64.38 86 LYS A CA 1
ATOM 671 C C . LYS A 1 86 ? -13.605 -10.402 11.075 1.00 64.38 86 LYS A C 1
ATOM 673 O O . LYS A 1 86 ? -14.671 -9.798 11.168 1.00 64.38 86 LYS A O 1
ATOM 678 N N . THR A 1 87 ? -12.585 -10.167 11.896 1.00 67.00 87 THR A N 1
ATOM 679 C CA . THR A 1 87 ? -12.637 -9.203 13.009 1.00 67.00 87 THR A CA 1
ATOM 680 C C . THR A 1 87 ? -11.930 -7.892 12.657 1.00 67.00 87 THR A C 1
ATOM 682 O O . THR A 1 87 ? -10.989 -7.879 11.866 1.00 67.00 87 THR A O 1
ATOM 685 N N . GLY A 1 88 ? -12.342 -6.774 13.262 1.00 72.38 88 GLY A N 1
ATOM 686 C CA . GLY A 1 88 ? -11.691 -5.469 13.071 1.00 72.38 88 GLY A CA 1
ATOM 687 C C . GLY A 1 88 ? -11.918 -4.873 11.674 1.00 72.38 88 GLY A C 1
ATOM 688 O O . GLY A 1 88 ? -13.038 -4.914 11.162 1.00 72.38 88 GLY A O 1
ATOM 689 N N . ARG A 1 89 ? -10.862 -4.335 11.042 1.00 71.62 89 ARG A N 1
ATOM 690 C CA . ARG A 1 89 ? -10.911 -3.698 9.700 1.00 71.62 89 ARG A CA 1
ATOM 691 C C . ARG A 1 89 ? -11.319 -4.643 8.568 1.00 71.62 89 ARG A C 1
ATOM 693 O O . ARG A 1 89 ? -11.744 -4.175 7.513 1.00 71.62 89 ARG A O 1
ATOM 700 N N . ALA A 1 90 ? -11.188 -5.947 8.785 1.00 68.12 90 ALA A N 1
ATOM 701 C CA . ALA A 1 90 ? -11.621 -6.977 7.851 1.00 68.12 90 ALA A CA 1
ATOM 702 C C . ALA A 1 90 ? -13.106 -7.348 8.025 1.00 68.12 90 ALA A C 1
ATOM 704 O O . ALA A 1 90 ? -13.651 -8.083 7.202 1.00 68.12 90 ALA A O 1
ATOM 705 N N . SER A 1 91 ? -13.763 -6.878 9.094 1.00 77.56 91 SER A N 1
ATOM 706 C CA . SER A 1 91 ? -15.156 -7.224 9.380 1.00 77.56 91 SER A CA 1
ATOM 707 C C . SER A 1 91 ? -16.128 -6.558 8.411 1.00 77.56 91 SER A C 1
ATOM 709 O O . SER A 1 91 ? -15.968 -5.405 7.999 1.00 77.56 91 SER A O 1
ATOM 711 N N . GLU A 1 92 ? -17.202 -7.274 8.094 1.00 75.25 92 GLU A N 1
ATOM 712 C CA . GLU A 1 92 ? -18.265 -6.744 7.244 1.00 75.25 92 GLU A CA 1
ATOM 713 C C . GLU A 1 92 ? -19.022 -5.588 7.917 1.00 75.25 92 GLU A C 1
ATOM 715 O O . GLU A 1 92 ? -19.444 -4.646 7.245 1.00 75.25 92 GLU A O 1
ATOM 720 N N . ALA A 1 93 ? -19.101 -5.602 9.252 1.00 78.00 93 ALA A N 1
ATOM 721 C CA . ALA A 1 93 ? -19.635 -4.499 10.043 1.00 78.00 93 ALA A CA 1
ATOM 722 C C . ALA A 1 93 ? -18.797 -3.219 9.882 1.00 78.00 93 ALA A C 1
ATOM 724 O O . ALA A 1 93 ? -19.357 -2.147 9.659 1.00 78.00 93 ALA A O 1
ATOM 725 N N . TYR A 1 94 ? -17.463 -3.324 9.917 1.00 79.19 94 TYR A N 1
ATOM 726 C CA . TYR A 1 94 ? -16.568 -2.183 9.695 1.00 79.19 94 TYR A CA 1
ATOM 727 C C . TYR A 1 94 ? -16.717 -1.620 8.277 1.00 79.19 94 TYR A C 1
ATOM 729 O O . TYR A 1 94 ? -16.816 -0.406 8.095 1.00 79.19 94 TYR A O 1
ATOM 737 N N . ARG A 1 95 ? -16.818 -2.495 7.267 1.00 76.56 95 ARG A N 1
ATOM 738 C CA . ARG A 1 95 ? -17.077 -2.103 5.873 1.00 76.56 95 ARG A CA 1
ATOM 739 C C . ARG A 1 95 ? -18.400 -1.348 5.738 1.00 76.56 95 ARG A C 1
ATOM 741 O O . ARG A 1 95 ? -18.425 -0.245 5.197 1.00 76.56 95 ARG A O 1
ATOM 748 N N . ALA A 1 96 ? -19.494 -1.906 6.253 1.00 78.88 96 ALA A N 1
ATOM 749 C CA . ALA A 1 96 ? -20.816 -1.286 6.181 1.00 78.88 96 ALA A CA 1
ATOM 750 C C . ALA A 1 96 ? -20.864 0.064 6.914 1.00 78.88 96 ALA A C 1
ATOM 752 O O . ALA A 1 96 ? -21.410 1.038 6.388 1.00 78.88 96 ALA A O 1
ATOM 753 N N . ALA A 1 97 ? -20.238 0.145 8.089 1.00 80.62 97 ALA A N 1
ATOM 754 C CA . ALA A 1 97 ? -20.130 1.381 8.847 1.00 80.62 97 ALA A CA 1
ATOM 755 C C . ALA A 1 97 ? -19.330 2.447 8.080 1.00 80.62 97 ALA 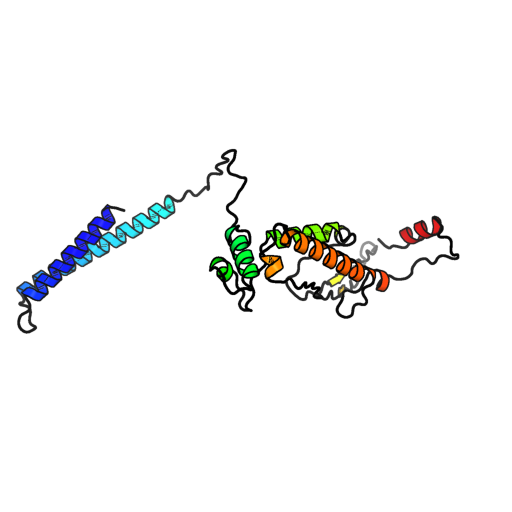A C 1
ATOM 757 O O . ALA A 1 97 ? -19.773 3.593 7.994 1.00 80.62 97 ALA A O 1
ATOM 758 N N . MET A 1 98 ? -18.198 2.077 7.466 1.00 78.81 98 MET A N 1
ATOM 759 C CA . MET A 1 98 ? -17.370 2.991 6.665 1.00 78.81 98 MET A CA 1
ATOM 760 C C . MET A 1 98 ? -18.151 3.547 5.471 1.00 78.81 98 MET A C 1
ATOM 762 O O . MET A 1 98 ? -18.116 4.746 5.203 1.00 78.81 98 MET A O 1
ATOM 766 N N . LEU A 1 99 ? -18.921 2.700 4.787 1.00 77.00 99 LEU A N 1
ATOM 767 C CA . LEU A 1 99 ? -19.779 3.110 3.673 1.00 77.00 99 LEU A CA 1
ATOM 768 C C . LEU A 1 99 ? -20.869 4.084 4.100 1.00 77.00 99 LEU A C 1
ATOM 770 O O . LEU A 1 99 ? -21.129 5.079 3.422 1.00 77.00 99 LEU A O 1
ATOM 774 N N . LYS A 1 100 ? -21.512 3.808 5.231 1.00 78.62 100 LYS A N 1
ATOM 775 C CA . LYS A 1 100 ? -22.531 4.689 5.799 1.00 78.62 100 LYS A CA 1
ATOM 776 C C . LYS A 1 100 ? -21.934 6.039 6.195 1.00 78.62 100 LYS A C 1
ATOM 778 O O . LYS A 1 100 ? -22.532 7.080 5.914 1.00 78.62 100 LYS A O 1
ATOM 783 N N . ALA A 1 101 ? -20.737 6.034 6.774 1.00 78.06 101 ALA A N 1
ATOM 784 C CA . ALA A 1 101 ? -20.007 7.251 7.088 1.00 78.06 101 ALA A CA 1
ATOM 785 C C . ALA A 1 101 ? -19.678 8.040 5.811 1.00 78.06 101 ALA A C 1
ATOM 787 O O . ALA A 1 101 ? -20.027 9.212 5.725 1.00 78.06 101 ALA A O 1
ATOM 788 N N . LEU A 1 102 ? -19.129 7.404 4.772 1.00 75.38 102 LEU A N 1
ATOM 789 C CA . LEU A 1 102 ? -18.833 8.054 3.487 1.00 75.38 102 LEU A CA 1
ATOM 790 C C . LEU A 1 102 ? -20.083 8.657 2.828 1.00 75.38 102 LEU A C 1
ATOM 792 O O . LEU A 1 102 ? -20.057 9.808 2.395 1.00 75.38 102 LEU A O 1
ATOM 796 N N . ARG A 1 103 ? -21.202 7.921 2.811 1.00 74.75 103 ARG A N 1
ATOM 797 C CA . ARG A 1 103 ? -22.478 8.388 2.237 1.00 74.75 103 ARG A CA 1
ATOM 798 C C . ARG A 1 103 ? -23.071 9.581 2.972 1.00 74.75 103 ARG A C 1
ATOM 800 O O . ARG A 1 103 ? -23.671 10.450 2.352 1.00 74.75 103 ARG A O 1
ATOM 807 N N . THR A 1 104 ? -22.877 9.646 4.283 1.00 75.75 104 THR A N 1
ATOM 808 C CA . THR A 1 104 ? -23.396 10.735 5.121 1.00 75.75 104 THR A CA 1
ATOM 809 C C . THR A 1 104 ? -22.394 11.869 5.322 1.00 75.75 104 THR A C 1
ATOM 811 O O . THR A 1 104 ? -22.622 12.721 6.181 1.00 75.75 104 THR A O 1
ATOM 814 N N . ASN A 1 105 ? -21.288 11.894 4.564 1.00 70.94 105 ASN A N 1
ATOM 815 C CA . ASN A 1 105 ? -20.197 12.853 4.749 1.00 70.94 105 ASN A CA 1
ATOM 816 C C . ASN A 1 105 ? -19.695 12.876 6.211 1.00 70.94 105 ASN A C 1
ATOM 818 O O . ASN A 1 105 ? -19.593 13.922 6.850 1.00 70.94 105 ASN A O 1
ATOM 822 N N . PHE A 1 106 ? -19.486 11.681 6.767 1.00 72.12 106 PHE A N 1
ATOM 823 C CA . PHE A 1 106 ? -19.058 11.387 8.137 1.00 72.12 106 PHE A CA 1
ATOM 824 C C . PHE A 1 106 ? -19.942 11.982 9.246 1.00 72.12 106 PHE A C 1
ATOM 826 O O . PHE A 1 106 ? -19.518 12.080 10.396 1.00 72.12 106 PHE A O 1
ATOM 833 N N . ARG A 1 107 ? -21.198 12.337 8.943 1.00 74.88 107 ARG A N 1
ATOM 834 C CA . ARG A 1 107 ? -22.168 12.800 9.952 1.00 74.88 107 ARG A CA 1
ATOM 835 C C . ARG A 1 107 ? -22.706 11.662 10.816 1.00 74.88 107 ARG A C 1
ATOM 837 O O . ARG A 1 107 ? -23.103 11.902 11.951 1.00 74.88 107 ARG A O 1
ATOM 844 N N . GLN A 1 108 ? -22.738 10.440 10.285 1.00 73.12 108 GLN A N 1
ATOM 845 C CA . GLN A 1 108 ? -23.105 9.235 11.025 1.00 73.12 108 GLN A CA 1
ATOM 846 C C . GLN A 1 108 ? -21.912 8.285 11.077 1.00 73.12 108 GLN A C 1
ATOM 848 O O . GLN A 1 108 ? -21.551 7.679 10.071 1.00 73.12 108 GLN A O 1
ATOM 853 N N . VAL A 1 109 ? -21.318 8.151 12.260 1.00 73.06 109 VAL A N 1
ATOM 854 C CA . VAL A 1 109 ? -20.190 7.251 12.518 1.00 73.06 109 VAL A CA 1
ATOM 855 C C . VAL A 1 109 ? -20.635 6.229 13.552 1.00 73.06 109 VAL A C 1
ATOM 857 O O . VAL A 1 109 ? -21.137 6.594 14.613 1.00 73.06 109 VAL A O 1
ATOM 860 N N . GLU A 1 110 ? -20.476 4.949 13.232 1.00 75.25 110 GLU A N 1
ATOM 861 C CA . GLU A 1 110 ? -20.785 3.858 14.157 1.00 75.25 110 GLU A CA 1
ATOM 862 C C . GLU A 1 110 ? -19.567 3.530 15.029 1.00 75.25 110 GLU A C 1
ATOM 864 O O . GLU A 1 110 ? -18.426 3.676 14.588 1.00 75.25 110 GLU A O 1
ATOM 869 N N . ASN A 1 111 ? -19.795 3.052 16.256 1.00 73.94 111 ASN A N 1
ATOM 870 C CA . ASN A 1 111 ? -18.728 2.774 17.232 1.00 73.94 111 ASN A CA 1
ATOM 871 C C . ASN A 1 111 ? -17.663 1.794 16.709 1.00 73.94 111 ASN A C 1
ATOM 873 O O . ASN A 1 111 ? -16.502 1.891 17.091 1.00 73.94 111 ASN A O 1
ATOM 877 N N . VAL A 1 112 ? -18.035 0.903 15.786 1.00 71.81 112 VAL A N 1
ATOM 878 C CA . VAL A 1 112 ? -17.115 -0.045 15.133 1.00 71.81 112 VAL A CA 1
ATOM 879 C C . VAL A 1 112 ? -15.998 0.680 14.365 1.00 71.81 112 VAL A C 1
ATOM 881 O O . VAL A 1 112 ? -14.887 0.171 14.262 1.00 71.81 112 VAL A O 1
ATOM 884 N N . LEU A 1 113 ? -16.251 1.898 13.868 1.00 67.31 113 LEU A N 1
ATOM 885 C CA . LEU A 1 113 ? -15.227 2.742 13.245 1.00 67.31 113 LEU A CA 1
ATOM 886 C C . LEU A 1 113 ? -14.349 3.466 14.272 1.00 67.31 113 LEU A C 1
ATOM 888 O O . LEU A 1 113 ? -13.206 3.787 13.958 1.00 67.31 113 LEU A O 1
ATOM 892 N N . GLN A 1 114 ? -14.867 3.719 15.480 1.00 65.38 114 GLN A N 1
ATOM 893 C CA . GLN A 1 114 ? -14.151 4.416 16.554 1.00 65.38 114 GLN A CA 1
ATOM 894 C C . GLN A 1 114 ? -13.081 3.545 17.222 1.00 65.38 114 GLN A C 1
ATOM 896 O O . GLN A 1 114 ? -12.053 4.077 17.633 1.00 65.38 114 GLN A O 1
ATOM 901 N N . GLU A 1 115 ? -13.265 2.222 17.265 1.00 59.84 115 GLU A N 1
ATOM 902 C CA . GLU A 1 115 ? -12.266 1.279 17.802 1.00 59.84 115 GLU A CA 1
ATOM 903 C C . GLU A 1 115 ? -10.944 1.243 17.005 1.00 59.84 115 GLU A C 1
ATOM 905 O O . GLU A 1 115 ? -9.961 0.684 17.485 1.00 59.84 115 GLU A O 1
ATOM 910 N N . GLY A 1 116 ? -10.885 1.860 15.816 1.00 53.62 116 GLY A N 1
ATOM 911 C CA . GLY A 1 116 ? -9.686 1.946 14.971 1.00 53.62 116 GLY A CA 1
ATOM 912 C C . GLY A 1 116 ? -9.185 3.367 14.694 1.00 53.62 116 GLY A C 1
ATOM 913 O O . GLY A 1 116 ? -8.427 3.551 13.742 1.00 53.62 116 GLY A O 1
ATOM 914 N N . VAL A 1 117 ? -9.634 4.375 15.451 1.00 55.88 117 VAL A N 1
ATOM 915 C CA . VAL A 1 117 ? -9.197 5.768 15.260 1.00 55.88 117 VAL A CA 1
ATOM 916 C C . VAL A 1 117 ? -7.833 5.959 15.915 1.00 55.88 117 VAL A C 1
ATOM 918 O O . VAL A 1 117 ? -7.718 6.010 17.138 1.00 55.88 117 VAL A O 1
ATOM 921 N N . ASP A 1 118 ? -6.795 6.087 15.088 1.00 54.72 118 ASP A N 1
ATOM 922 C CA . ASP A 1 118 ? -5.483 6.542 15.546 1.00 54.72 118 ASP A CA 1
ATOM 923 C C . ASP A 1 118 ? -5.597 7.945 16.162 1.00 54.72 118 ASP A C 1
ATOM 925 O O . ASP A 1 118 ? -6.446 8.751 15.767 1.00 54.72 118 ASP A O 1
ATOM 929 N N . ALA A 1 119 ? -4.691 8.273 17.088 1.00 50.78 119 ALA A N 1
ATOM 930 C CA . ALA A 1 119 ? -4.675 9.534 17.844 1.00 50.78 119 ALA A CA 1
ATOM 931 C C . ALA A 1 119 ? -4.709 10.818 16.978 1.00 50.78 119 ALA A C 1
ATOM 933 O O . ALA A 1 119 ? -4.975 11.905 17.490 1.00 50.78 119 ALA A O 1
ATOM 934 N N . ASN A 1 120 ? -4.482 10.692 15.667 1.00 49.88 120 ASN A N 1
ATOM 935 C CA . ASN A 1 120 ? -4.437 11.782 14.699 1.00 49.88 120 ASN A CA 1
ATOM 936 C C . ASN A 1 120 ? -5.755 11.995 13.921 1.00 49.88 120 ASN A C 1
ATOM 938 O O . ASN A 1 120 ? -5.792 12.836 13.025 1.00 49.88 120 ASN A O 1
ATOM 942 N N . GLY A 1 121 ? -6.841 11.290 14.265 1.00 52.91 121 GLY A N 1
ATOM 943 C CA . GLY A 1 121 ? -8.200 11.665 13.848 1.00 52.91 121 GLY A CA 1
ATOM 944 C C . GLY A 1 121 ? -8.594 11.272 12.420 1.00 52.91 121 GLY A C 1
ATOM 945 O O . GLY A 1 121 ? -9.180 12.081 11.703 1.00 52.91 121 GLY A O 1
ATOM 946 N N . GLY A 1 122 ? -8.305 10.033 12.010 1.00 62.84 122 GLY A N 1
ATOM 947 C CA . GLY A 1 122 ? -8.758 9.468 10.733 1.00 62.84 122 GLY A CA 1
ATOM 948 C C . GLY A 1 122 ? -9.340 8.060 10.880 1.00 62.84 122 GLY A C 1
ATOM 949 O O . GLY A 1 122 ? -8.961 7.324 11.788 1.00 62.84 122 GLY A O 1
ATOM 950 N N . TYR A 1 123 ? -10.252 7.687 9.974 1.00 69.31 123 TYR A N 1
ATOM 951 C CA . TYR A 1 123 ? -10.744 6.311 9.839 1.00 69.31 123 TYR A CA 1
ATOM 952 C C . TYR A 1 123 ? -9.880 5.559 8.833 1.00 69.31 123 TYR A C 1
ATOM 954 O O . TYR A 1 123 ? -9.597 6.065 7.745 1.00 69.31 123 TYR A O 1
ATOM 962 N N . LEU A 1 124 ? -9.460 4.350 9.192 1.00 71.56 124 LEU A N 1
ATOM 963 C CA . LEU A 1 124 ? -8.669 3.506 8.311 1.00 71.56 124 LEU A CA 1
ATOM 964 C C . LEU A 1 124 ? -9.566 2.853 7.252 1.00 71.56 124 LEU A C 1
ATOM 966 O O . LEU A 1 124 ? -10.713 2.498 7.507 1.00 71.56 124 LEU A O 1
ATOM 970 N N . VAL A 1 125 ? -9.039 2.680 6.042 1.00 74.62 125 VAL A N 1
ATOM 971 C CA . VAL A 1 125 ? -9.778 2.024 4.954 1.00 74.62 125 VAL A CA 1
ATOM 972 C C . VAL A 1 125 ? -9.974 0.532 5.294 1.00 74.62 125 VAL A C 1
ATOM 974 O O . VAL A 1 125 ? -9.058 -0.081 5.850 1.00 74.62 125 VAL A O 1
ATOM 977 N N . PRO A 1 126 ? -11.133 -0.085 5.007 1.00 78.81 126 PRO A N 1
ATOM 978 C CA . PRO A 1 126 ? -11.308 -1.533 5.117 1.00 78.81 126 PRO A CA 1
ATOM 979 C C . PRO A 1 126 ? -10.218 -2.312 4.368 1.00 78.81 126 PRO A C 1
ATOM 981 O O . PRO A 1 126 ? -9.792 -1.911 3.287 1.00 78.81 126 PRO A O 1
ATOM 984 N N . GLU A 1 127 ? -9.778 -3.436 4.930 1.00 77.06 127 GLU A N 1
ATOM 985 C CA . GLU A 1 127 ? -8.635 -4.201 4.400 1.00 77.06 127 GLU A CA 1
ATOM 986 C C . GLU A 1 127 ? -8.889 -4.768 2.992 1.00 77.06 127 GLU A C 1
ATOM 988 O O . GLU A 1 127 ? -7.986 -4.833 2.167 1.00 77.06 127 GLU A O 1
ATOM 993 N N . GLU A 1 128 ? -10.138 -5.105 2.674 1.00 75.88 128 GLU A N 1
ATOM 994 C CA . GLU A 1 128 ? -10.521 -5.616 1.353 1.00 75.88 128 GLU A CA 1
ATOM 995 C C . GLU A 1 128 ? -10.334 -4.577 0.236 1.00 75.88 128 GLU A C 1
ATOM 997 O O . GLU A 1 128 ? -9.929 -4.920 -0.874 1.00 75.88 128 GLU A O 1
ATOM 1002 N N . TYR A 1 129 ? -10.583 -3.296 0.523 1.00 73.81 129 TYR A N 1
ATOM 1003 C CA . TYR A 1 129 ? -10.344 -2.231 -0.454 1.00 73.81 129 TYR A CA 1
ATOM 1004 C C . TYR A 1 129 ? -8.859 -1.949 -0.639 1.00 73.81 129 TYR A C 1
ATOM 1006 O O . TYR A 1 129 ? -8.453 -1.614 -1.747 1.00 73.81 129 TYR A O 1
ATOM 1014 N N . ASP A 1 130 ? -8.063 -2.119 0.416 1.00 74.06 130 ASP A N 1
ATOM 1015 C CA . ASP A 1 130 ? -6.607 -2.018 0.340 1.00 74.06 130 ASP A CA 1
ATOM 1016 C C . ASP A 1 130 ? -6.037 -3.121 -0.563 1.00 74.06 130 ASP A C 1
ATOM 1018 O O . ASP A 1 130 ? -5.368 -2.832 -1.552 1.00 74.06 130 ASP A O 1
ATOM 1022 N N . GLN A 1 131 ? -6.414 -4.381 -0.313 1.00 79.75 131 GLN A N 1
ATOM 1023 C CA . GLN A 1 131 ? -6.007 -5.524 -1.141 1.00 79.75 131 GLN A CA 1
ATOM 1024 C C . GLN A 1 131 ? -6.420 -5.345 -2.602 1.00 79.75 131 GLN A C 1
ATOM 1026 O O . GLN A 1 131 ? -5.593 -5.467 -3.499 1.00 79.75 131 GLN A O 1
ATOM 1031 N N . ARG A 1 132 ? -7.674 -4.963 -2.852 1.00 78.31 132 ARG A N 1
ATOM 1032 C CA . ARG A 1 132 ? -8.164 -4.766 -4.217 1.00 78.31 132 ARG A CA 1
ATOM 1033 C C . ARG A 1 132 ? -7.458 -3.622 -4.943 1.00 78.31 132 ARG A C 1
ATOM 1035 O O . ARG A 1 132 ? -7.237 -3.708 -6.148 1.00 78.31 132 ARG A O 1
ATOM 1042 N N . LEU A 1 133 ? -7.123 -2.544 -4.238 1.00 78.88 133 LEU A N 1
ATOM 1043 C CA . LEU A 1 133 ? -6.352 -1.450 -4.818 1.00 78.88 133 LEU A CA 1
ATOM 1044 C C . LEU A 1 133 ? -4.931 -1.910 -5.160 1.00 78.88 133 LEU A C 1
ATOM 1046 O O . LEU A 1 133 ? -4.440 -1.573 -6.234 1.00 78.88 133 LEU A O 1
ATOM 1050 N N . ILE A 1 134 ? -4.299 -2.703 -4.289 1.00 78.19 134 ILE A N 1
ATOM 1051 C CA . ILE A 1 134 ? -2.986 -3.310 -4.540 1.00 78.19 134 ILE A CA 1
ATOM 1052 C C . ILE A 1 134 ? -3.037 -4.244 -5.754 1.00 78.19 134 ILE A C 1
ATOM 1054 O O . ILE A 1 134 ? -2.134 -4.178 -6.585 1.00 78.19 134 ILE A O 1
ATOM 1058 N N . ASP A 1 135 ? -4.086 -5.056 -5.890 1.00 80.69 135 ASP A N 1
ATOM 1059 C CA . ASP A 1 135 ? -4.257 -5.976 -7.019 1.00 80.69 135 ASP A CA 1
ATOM 1060 C C . ASP A 1 135 ? -4.325 -5.210 -8.346 1.00 80.69 135 ASP A C 1
ATOM 1062 O O . ASP A 1 135 ? -3.517 -5.461 -9.240 1.00 80.69 135 ASP A O 1
ATOM 1066 N N . VAL A 1 136 ? -5.208 -4.207 -8.442 1.00 80.62 136 VAL A N 1
ATOM 1067 C CA . VAL A 1 136 ? -5.333 -3.356 -9.643 1.00 80.62 136 VAL A CA 1
ATOM 1068 C C . VAL A 1 136 ? -4.017 -2.641 -9.943 1.00 80.62 136 VAL A C 1
ATOM 1070 O O . VAL A 1 136 ? -3.587 -2.561 -11.089 1.00 80.62 136 VAL A O 1
ATOM 1073 N N . LEU A 1 137 ? -3.348 -2.135 -8.910 1.00 79.25 137 LEU A N 1
ATOM 1074 C CA . LEU A 1 137 ? -2.077 -1.443 -9.065 1.00 79.25 137 LEU A CA 1
ATOM 1075 C C . LEU A 1 137 ? -0.960 -2.388 -9.542 1.00 79.25 137 LEU A C 1
ATOM 1077 O O . LEU A 1 137 ? -0.093 -1.967 -10.301 1.00 79.25 137 LEU A O 1
ATOM 1081 N N . SER A 1 138 ? -0.980 -3.658 -9.129 1.00 74.31 138 SER A N 1
ATOM 1082 C CA . SER A 1 138 ? -0.029 -4.676 -9.588 1.00 74.31 138 SER A CA 1
ATOM 1083 C C . SER A 1 138 ? -0.280 -5.143 -11.023 1.00 74.31 138 SER A C 1
ATOM 1085 O O . SER A 1 138 ? 0.675 -5.490 -11.712 1.00 74.31 138 SER A O 1
ATOM 1087 N N . GLU A 1 139 ? -1.537 -5.142 -11.472 1.00 79.62 139 GLU A N 1
ATOM 1088 C CA . GLU A 1 139 ? -1.913 -5.506 -12.841 1.00 79.62 139 GLU A CA 1
ATOM 1089 C C . GLU A 1 139 ? -1.537 -4.404 -13.838 1.00 79.62 139 GLU A C 1
ATOM 1091 O O . GLU A 1 139 ? -1.084 -4.692 -14.943 1.00 79.62 139 GLU A O 1
ATOM 1096 N N . GLU A 1 140 ? -1.680 -3.143 -13.430 1.00 81.75 140 GLU A N 1
ATOM 1097 C CA . GLU A 1 140 ? -1.405 -1.990 -14.291 1.00 81.75 140 GLU A CA 1
ATOM 1098 C C . GLU A 1 140 ? 0.082 -1.619 -14.339 1.00 81.75 140 GLU A C 1
ATOM 1100 O O . GLU A 1 140 ? 0.537 -1.109 -15.356 1.00 81.75 140 GLU A O 1
ATOM 1105 N N . ASN A 1 141 ? 0.845 -1.875 -13.269 1.00 82.81 141 ASN A N 1
ATOM 1106 C CA . ASN A 1 141 ? 2.264 -1.522 -13.195 1.00 82.81 141 ASN A CA 1
ATOM 1107 C C . ASN A 1 141 ? 3.160 -2.702 -13.603 1.00 82.81 141 ASN A C 1
ATOM 1109 O O . ASN A 1 141 ? 3.288 -3.681 -12.865 1.00 82.81 141 ASN A O 1
ATOM 1113 N N . VAL A 1 142 ? 3.864 -2.583 -14.732 1.00 84.62 142 VAL A N 1
ATOM 1114 C CA . VAL A 1 142 ? 4.752 -3.651 -15.235 1.00 84.62 142 VAL A CA 1
ATOM 1115 C C . VAL A 1 142 ? 6.079 -3.714 -14.472 1.00 84.62 142 VAL A C 1
ATOM 1117 O O . VAL A 1 142 ? 6.680 -4.783 -14.337 1.00 84.62 142 VAL A O 1
ATOM 1120 N N . LEU A 1 143 ? 6.554 -2.589 -13.936 1.00 84.19 143 LEU A N 1
ATOM 1121 C CA . LEU A 1 143 ? 7.822 -2.529 -13.205 1.00 84.19 143 LEU A CA 1
ATOM 1122 C C . LEU A 1 143 ? 7.741 -3.122 -11.801 1.00 84.19 143 LEU A C 1
ATOM 1124 O O . LEU A 1 143 ? 8.714 -3.712 -11.329 1.00 84.19 143 LEU A O 1
ATOM 1128 N N . ARG A 1 144 ? 6.600 -2.986 -11.127 1.00 83.69 144 ARG A N 1
ATOM 1129 C CA . ARG A 1 144 ? 6.408 -3.466 -9.754 1.00 83.69 144 ARG A CA 1
ATOM 1130 C C . ARG A 1 144 ? 6.687 -4.970 -9.572 1.00 83.69 144 ARG A C 1
ATOM 1132 O O . ARG A 1 144 ? 7.438 -5.283 -8.650 1.00 83.69 144 ARG A O 1
ATOM 1139 N N . PRO A 1 145 ? 6.188 -5.903 -10.412 1.00 85.44 145 PRO A N 1
ATOM 1140 C CA . PRO A 1 145 ? 6.525 -7.327 -10.296 1.00 85.44 145 PRO A CA 1
ATOM 1141 C C . PRO A 1 145 ? 7.979 -7.654 -10.674 1.00 85.44 145 PRO A C 1
ATOM 1143 O O . PRO A 1 145 ? 8.487 -8.708 -10.296 1.00 85.44 145 PRO A O 1
ATOM 1146 N N . LEU A 1 146 ? 8.660 -6.771 -11.413 1.00 85.94 146 LEU A N 1
ATOM 1147 C CA . LEU A 1 146 ? 10.075 -6.921 -11.773 1.00 85.94 146 LEU A CA 1
ATOM 1148 C C . LEU A 1 146 ? 11.024 -6.377 -10.692 1.00 85.94 146 LEU A C 1
ATOM 1150 O O . LEU A 1 146 ? 12.223 -6.661 -10.726 1.00 85.94 146 LEU A O 1
ATOM 1154 N N . ALA A 1 147 ? 10.505 -5.594 -9.745 1.00 84.44 147 ALA A N 1
ATOM 1155 C CA . ALA A 1 147 ? 11.260 -4.952 -8.679 1.00 84.44 147 ALA A CA 1
ATOM 1156 C C . ALA A 1 147 ? 11.077 -5.658 -7.324 1.00 84.44 147 ALA A C 1
ATOM 1158 O O . ALA A 1 147 ? 10.117 -6.387 -7.084 1.00 84.44 147 ALA A O 1
ATOM 1159 N N . THR A 1 148 ? 11.998 -5.402 -6.391 1.00 84.19 148 THR A N 1
ATOM 1160 C CA . THR A 1 148 ? 11.858 -5.855 -5.000 1.00 84.19 148 THR A CA 1
ATOM 1161 C C . THR A 1 148 ? 11.021 -4.851 -4.214 1.00 84.19 148 THR A C 1
ATOM 1163 O O . THR A 1 148 ? 11.475 -3.739 -3.945 1.00 84.19 148 THR A O 1
ATOM 1166 N N . VAL A 1 149 ? 9.817 -5.253 -3.804 1.00 83.50 149 VAL A N 1
ATOM 1167 C CA . VAL A 1 149 ? 8.937 -4.435 -2.958 1.00 83.50 149 VAL A CA 1
ATOM 1168 C C . VAL A 1 149 ? 9.294 -4.643 -1.486 1.00 83.50 149 VAL A C 1
ATOM 1170 O O . VAL A 1 149 ? 9.334 -5.773 -1.001 1.00 83.50 149 VAL A O 1
ATOM 1173 N N . ILE A 1 150 ? 9.550 -3.549 -0.768 1.00 80.56 150 ILE A N 1
ATOM 1174 C CA . ILE A 1 150 ? 9.861 -3.561 0.666 1.00 80.56 150 ILE A CA 1
ATOM 1175 C C . ILE A 1 150 ? 8.807 -2.723 1.389 1.00 80.56 150 ILE A C 1
ATOM 1177 O O . ILE A 1 150 ? 8.716 -1.515 1.178 1.00 80.56 150 ILE A O 1
ATOM 1181 N N . THR A 1 151 ? 8.022 -3.356 2.259 1.00 77.00 151 THR A N 1
ATOM 1182 C CA . THR A 1 151 ? 7.042 -2.660 3.099 1.00 77.00 151 THR A CA 1
ATOM 1183 C C . THR A 1 151 ? 7.765 -1.906 4.213 1.00 77.00 151 THR A C 1
ATOM 1185 O O . THR A 1 151 ? 8.490 -2.512 5.000 1.00 77.00 151 THR A O 1
ATOM 1188 N N . THR A 1 152 ? 7.570 -0.589 4.294 1.00 69.81 152 THR A N 1
ATOM 1189 C CA . THR A 1 152 ? 8.169 0.263 5.333 1.00 69.81 152 THR A CA 1
ATOM 1190 C C . THR A 1 152 ? 7.100 1.004 6.129 1.00 69.81 152 THR A C 1
ATOM 1192 O O . THR A 1 152 ? 6.053 1.364 5.595 1.00 69.81 152 THR A O 1
ATOM 1195 N N . SER A 1 153 ? 7.380 1.258 7.407 1.00 65.50 153 SER A N 1
ATOM 1196 C CA . SER A 1 153 ? 6.549 2.070 8.301 1.00 65.50 153 SER A CA 1
ATOM 1197 C C . SER A 1 153 ? 7.124 3.478 8.553 1.00 65.50 153 SER A C 1
ATOM 1199 O O . SER A 1 153 ? 6.596 4.198 9.396 1.00 65.50 153 SER A O 1
ATOM 1201 N N . GLY A 1 154 ? 8.201 3.883 7.859 1.00 62.47 154 GLY A N 1
ATOM 1202 C CA . GLY A 1 154 ? 8.839 5.205 7.997 1.00 62.47 154 GLY A CA 1
ATOM 1203 C C . GLY A 1 154 ? 9.975 5.477 6.994 1.00 62.47 154 GLY A C 1
ATOM 1204 O O . GLY A 1 154 ? 10.230 4.661 6.106 1.00 62.47 154 GLY A O 1
ATOM 1205 N N . GLU A 1 155 ? 10.667 6.617 7.141 1.00 55.38 155 GLU A N 1
ATOM 1206 C CA . GLU A 1 155 ? 11.888 6.949 6.381 1.00 55.38 155 GLU A CA 1
ATOM 1207 C C . GLU A 1 155 ? 12.996 5.939 6.719 1.00 55.38 155 GLU A C 1
ATOM 1209 O O . GLU A 1 155 ? 13.569 5.963 7.811 1.00 55.38 155 GLU A O 1
ATOM 1214 N N . HIS A 1 156 ? 13.302 5.024 5.796 1.00 56.12 156 HIS A N 1
ATOM 1215 C CA . HIS A 1 156 ? 14.353 4.030 5.994 1.00 56.12 156 HIS A CA 1
ATOM 1216 C C . HIS A 1 156 ? 15.496 4.226 4.999 1.00 56.12 156 HIS A C 1
ATOM 1218 O O . HIS A 1 156 ? 15.302 4.249 3.786 1.00 56.12 156 HIS A O 1
ATOM 1224 N N . LYS A 1 157 ? 16.724 4.320 5.519 1.00 5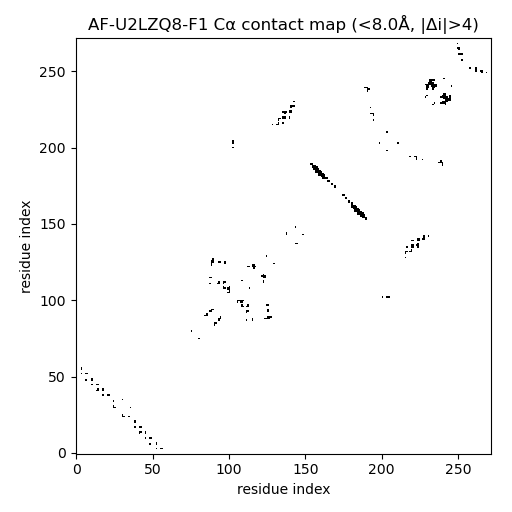7.72 157 LYS A N 1
ATOM 1225 C CA . LYS A 1 157 ? 17.945 4.352 4.709 1.00 57.72 157 LYS A CA 1
ATOM 1226 C C . LYS A 1 157 ? 18.348 2.918 4.371 1.00 57.72 157 LYS A C 1
ATOM 1228 O O . LYS A 1 157 ? 18.832 2.203 5.244 1.00 57.72 157 LYS A O 1
ATOM 1233 N N . ILE A 1 158 ? 18.176 2.498 3.120 1.00 61.69 158 ILE A N 1
ATOM 1234 C CA . ILE A 1 158 ? 18.610 1.169 2.676 1.00 61.69 158 ILE A CA 1
ATOM 1235 C C . ILE A 1 158 ? 20.103 1.227 2.318 1.00 61.69 158 ILE A C 1
ATOM 1237 O O . ILE A 1 158 ? 20.524 1.877 1.365 1.00 61.69 158 ILE A O 1
ATOM 1241 N N . ASN A 1 159 ? 20.942 0.541 3.093 1.00 57.84 159 ASN A N 1
ATOM 1242 C CA . ASN A 1 159 ? 22.365 0.434 2.774 1.00 57.84 159 ASN A CA 1
ATOM 1243 C C . ASN A 1 159 ? 22.557 -0.629 1.683 1.00 57.84 159 ASN A C 1
ATOM 1245 O O . ASN A 1 159 ? 22.242 -1.797 1.902 1.00 57.84 159 ASN A O 1
ATOM 1249 N N . ILE A 1 160 ? 23.091 -0.239 0.523 1.00 59.75 160 ILE A N 1
ATOM 1250 C CA . ILE A 1 160 ? 23.402 -1.159 -0.579 1.00 59.75 160 ILE A CA 1
ATOM 1251 C C . ILE A 1 160 ? 24.925 -1.292 -0.654 1.00 59.75 160 ILE A C 1
ATOM 1253 O O . ILE A 1 160 ? 25.640 -0.319 -0.873 1.00 59.75 160 ILE A O 1
ATOM 1257 N N . ALA A 1 161 ? 25.456 -2.500 -0.458 1.00 56.25 161 ALA A N 1
ATOM 1258 C CA . ALA A 1 161 ? 26.900 -2.723 -0.516 1.00 56.25 161 ALA A CA 1
ATOM 1259 C C . ALA A 1 161 ? 27.478 -2.231 -1.861 1.00 56.25 161 ALA A C 1
ATOM 1261 O O . ALA A 1 161 ? 27.042 -2.673 -2.923 1.00 56.25 161 ALA A O 1
ATOM 1262 N N . ALA A 1 162 ? 28.450 -1.308 -1.821 1.00 54.62 162 ALA A N 1
ATOM 1263 C CA . ALA A 1 162 ? 29.024 -0.709 -3.033 1.00 54.62 162 ALA A CA 1
ATOM 1264 C C . ALA A 1 162 ? 30.003 -1.652 -3.734 1.00 54.62 162 ALA A C 1
ATOM 1266 O O . ALA A 1 162 ? 30.237 -1.541 -4.936 1.00 54.62 162 ALA A O 1
ATOM 1267 N N . THR A 1 163 ? 30.624 -2.548 -2.964 1.00 55.72 163 THR A N 1
ATOM 1268 C CA . THR A 1 163 ? 31.717 -3.402 -3.419 1.00 55.72 163 THR A CA 1
ATOM 1269 C C . THR A 1 163 ? 31.505 -4.837 -2.949 1.00 55.72 163 THR A C 1
ATOM 1271 O O . THR A 1 163 ? 31.305 -5.104 -1.766 1.00 55.72 163 THR A O 1
ATOM 1274 N N . LYS A 1 164 ? 31.529 -5.776 -3.904 1.00 60.03 164 LYS A N 1
ATOM 1275 C CA . LYS A 1 164 ? 31.610 -7.213 -3.616 1.00 60.03 164 LYS A CA 1
ATOM 1276 C C . LYS A 1 164 ? 33.015 -7.479 -3.038 1.00 60.03 164 LYS A C 1
ATOM 1278 O O . LYS A 1 164 ? 33.976 -6.994 -3.639 1.00 60.03 164 LYS A O 1
ATOM 1283 N N . PRO A 1 165 ? 33.170 -8.198 -1.911 1.00 58.59 165 PRO A N 1
ATOM 1284 C CA . PRO A 1 165 ? 34.489 -8.491 -1.354 1.00 58.59 165 PRO A CA 1
ATOM 1285 C C . PRO A 1 165 ? 35.328 -9.256 -2.386 1.00 58.59 165 PRO A C 1
ATOM 1287 O O . PRO A 1 165 ? 34.894 -10.281 -2.914 1.00 58.59 165 PRO A O 1
ATOM 1290 N N . ALA A 1 166 ? 36.507 -8.726 -2.715 1.00 57.34 166 ALA A N 1
ATOM 1291 C CA . ALA A 1 166 ? 37.420 -9.357 -3.658 1.00 57.34 166 ALA A CA 1
ATOM 1292 C C . ALA A 1 166 ? 38.177 -10.492 -2.957 1.00 57.34 166 ALA A C 1
ATOM 1294 O O . ALA A 1 166 ? 38.818 -10.270 -1.931 1.00 57.34 166 ALA A O 1
ATOM 1295 N N . ALA A 1 167 ? 38.107 -11.703 -3.511 1.00 60.53 167 ALA A N 1
ATOM 1296 C CA . ALA A 1 167 ? 38.933 -12.817 -3.063 1.00 60.53 167 ALA A CA 1
ATOM 1297 C C . ALA A 1 167 ? 40.344 -12.679 -3.652 1.00 60.53 167 ALA A C 1
ATOM 1299 O O . ALA A 1 167 ? 40.495 -12.502 -4.863 1.00 60.53 167 ALA A O 1
ATOM 1300 N N . SER A 1 168 ? 41.368 -12.765 -2.807 1.00 64.75 168 SER A N 1
ATOM 1301 C CA . SER A 1 168 ? 42.771 -12.803 -3.218 1.00 64.75 168 SER A CA 1
ATOM 1302 C C . SER A 1 168 ? 43.349 -14.200 -2.989 1.00 64.75 168 SER A C 1
ATOM 1304 O O . SER A 1 168 ? 43.063 -14.855 -1.987 1.00 64.75 168 SER A O 1
ATOM 1306 N N . TRP A 1 169 ? 44.161 -14.668 -3.938 1.00 69.19 169 TRP A N 1
ATOM 1307 C CA . TRP A 1 169 ? 44.988 -15.854 -3.733 1.00 69.19 169 TRP A CA 1
ATOM 1308 C C . TRP A 1 169 ? 46.183 -15.466 -2.866 1.00 69.19 169 TRP A C 1
ATOM 1310 O O . TRP A 1 169 ? 46.872 -14.493 -3.175 1.00 69.19 169 TRP A O 1
ATOM 1320 N N . ILE A 1 170 ? 46.422 -16.223 -1.798 1.00 73.56 170 ILE A N 1
ATOM 1321 C CA . ILE A 1 170 ? 47.609 -16.082 -0.952 1.00 73.56 170 ILE A CA 1
ATOM 1322 C C . ILE A 1 170 ? 48.407 -17.385 -0.967 1.00 73.56 170 ILE A C 1
ATOM 1324 O O . ILE A 1 170 ? 47.828 -18.471 -1.016 1.00 73.56 170 ILE A O 1
ATOM 1328 N N . GLU A 1 171 ? 49.733 -17.271 -0.952 1.00 69.00 171 GLU A N 1
ATOM 1329 C CA . GLU A 1 171 ? 50.618 -18.427 -0.806 1.00 69.00 171 GLU A CA 1
ATOM 1330 C C . GLU A 1 171 ? 50.623 -18.944 0.640 1.00 69.00 171 GLU A C 1
ATOM 1332 O O . GLU A 1 171 ? 50.297 -18.220 1.587 1.00 69.00 171 GLU A O 1
ATOM 1337 N N . GLU A 1 172 ? 50.992 -20.212 0.814 1.00 66.12 172 GLU A N 1
ATOM 1338 C CA . GLU A 1 172 ? 51.041 -20.868 2.119 1.00 66.12 172 GLU A CA 1
ATOM 1339 C C . GLU A 1 172 ? 52.028 -20.144 3.055 1.00 66.12 172 GLU A C 1
ATOM 1341 O O . GLU A 1 172 ? 53.230 -20.090 2.804 1.00 66.12 172 GLU A O 1
ATOM 1346 N N . GLY A 1 173 ? 51.505 -19.555 4.137 1.00 69.56 173 GLY A N 1
ATOM 1347 C CA . GLY A 1 173 ? 52.289 -18.811 5.132 1.00 69.56 173 GLY A CA 1
ATOM 1348 C C . GLY A 1 173 ? 52.313 -17.287 4.958 1.00 69.56 173 GLY A C 1
ATOM 1349 O O . GLY A 1 173 ? 52.891 -16.599 5.800 1.00 69.56 173 GLY A O 1
ATOM 1350 N N . ALA A 1 174 ? 51.673 -16.732 3.924 1.00 70.50 174 ALA A N 1
ATOM 1351 C CA . ALA A 1 174 ? 51.539 -15.283 3.774 1.00 70.50 174 ALA A CA 1
ATOM 1352 C C . ALA A 1 174 ? 50.456 -14.697 4.713 1.00 70.50 174 ALA A C 1
ATOM 1354 O O . ALA A 1 174 ? 49.438 -15.347 4.971 1.00 70.50 174 ALA A O 1
ATOM 1355 N N . PRO A 1 175 ? 50.632 -13.461 5.226 1.00 72.19 175 PRO A N 1
ATOM 1356 C CA . PRO A 1 175 ? 49.613 -12.795 6.031 1.00 72.19 175 PRO A CA 1
ATOM 1357 C C . PRO A 1 175 ? 48.363 -12.481 5.196 1.00 72.19 175 PRO A C 1
ATOM 1359 O O . PRO A 1 175 ? 48.455 -11.990 4.071 1.00 72.19 175 PRO A O 1
ATOM 1362 N N . LEU A 1 176 ? 47.187 -12.738 5.776 1.00 74.81 176 LEU A N 1
ATOM 1363 C CA . LEU A 1 176 ? 45.893 -12.417 5.170 1.00 74.81 176 LEU A CA 1
ATOM 1364 C C . LEU A 1 176 ? 45.760 -10.904 4.960 1.00 74.81 176 LEU A C 1
ATOM 1366 O O . LEU A 1 176 ? 45.916 -10.121 5.899 1.00 74.81 176 LEU A O 1
ATOM 1370 N N . THR A 1 177 ? 45.429 -10.496 3.737 1.00 68.25 177 THR A N 1
ATOM 1371 C CA . THR A 1 177 ? 45.059 -9.116 3.417 1.00 68.25 177 THR A CA 1
ATOM 1372 C C . THR A 1 177 ? 43.540 -8.980 3.457 1.00 68.25 177 THR A C 1
ATOM 1374 O O . THR A 1 177 ? 42.818 -9.654 2.725 1.00 68.25 177 THR A O 1
ATOM 1377 N N . PHE A 1 178 ? 43.037 -8.113 4.336 1.00 67.56 178 PHE A N 1
ATOM 1378 C CA . PHE A 1 178 ? 41.615 -7.782 4.393 1.00 67.56 178 PHE A CA 1
ATOM 1379 C C . PHE A 1 178 ? 41.341 -6.640 3.416 1.00 67.56 178 PHE A C 1
ATOM 1381 O O . PHE A 1 178 ? 41.965 -5.586 3.503 1.00 67.56 178 PHE A O 1
ATOM 1388 N N . GLY A 1 179 ? 40.439 -6.859 2.460 1.00 64.38 179 GLY A N 1
ATOM 1389 C CA . GLY A 1 179 ? 39.950 -5.784 1.604 1.00 64.38 179 GLY A CA 1
ATOM 1390 C C . GLY A 1 179 ? 38.964 -4.904 2.369 1.00 64.38 179 GLY A C 1
ATOM 1391 O O . GLY A 1 179 ? 38.042 -5.425 3.000 1.00 64.38 179 GLY A O 1
ATOM 1392 N N . ASP A 1 180 ? 39.125 -3.585 2.282 1.00 60.09 180 ASP A N 1
ATOM 1393 C CA . ASP A 1 180 ? 38.156 -2.632 2.822 1.00 60.09 180 ASP A CA 1
ATOM 1394 C C . ASP A 1 180 ? 36.864 -2.689 1.992 1.00 60.09 180 ASP A C 1
ATOM 1396 O O . ASP A 1 180 ? 36.755 -2.097 0.915 1.00 60.09 180 ASP A O 1
ATOM 1400 N N . ALA A 1 181 ? 35.866 -3.432 2.475 1.00 59.03 181 ALA A N 1
ATOM 1401 C CA . ALA A 1 181 ? 34.534 -3.415 1.888 1.00 59.03 181 ALA A CA 1
ATOM 1402 C C . ALA A 1 181 ? 33.850 -2.096 2.269 1.00 59.03 181 ALA A C 1
ATOM 1404 O O . ALA A 1 181 ? 33.475 -1.874 3.421 1.00 59.03 181 ALA A O 1
ATOM 1405 N N . THR A 1 182 ? 33.696 -1.199 1.298 1.00 61.44 182 THR A N 1
ATOM 1406 C CA . THR A 1 182 ? 32.973 0.060 1.500 1.00 61.44 182 THR A CA 1
ATOM 1407 C C . THR A 1 182 ? 31.489 -0.148 1.202 1.00 61.44 182 THR A C 1
ATOM 1409 O O . THR A 1 182 ? 31.104 -0.691 0.160 1.00 61.44 182 THR A O 1
ATOM 1412 N N . PHE A 1 183 ? 30.630 0.275 2.128 1.00 58.81 183 PHE A N 1
ATOM 1413 C CA . PHE A 1 183 ? 29.181 0.284 1.932 1.00 58.81 183 PHE A CA 1
ATOM 1414 C C . PHE A 1 183 ? 28.769 1.615 1.301 1.00 58.81 183 PHE A C 1
ATOM 1416 O O . PHE A 1 183 ? 29.121 2.674 1.818 1.00 58.81 183 PHE A O 1
ATOM 1423 N N . ALA A 1 184 ? 28.011 1.577 0.202 1.00 62.16 184 ALA A N 1
ATOM 1424 C CA . ALA A 1 184 ? 27.333 2.766 -0.294 1.00 62.16 184 ALA A CA 1
ATOM 1425 C C . ALA A 1 184 ? 25.992 2.861 0.431 1.00 62.16 184 ALA A C 1
ATOM 1427 O O . ALA A 1 184 ? 25.249 1.892 0.565 1.00 62.16 184 ALA A O 1
ATOM 1428 N N . GLN A 1 185 ? 25.657 4.046 0.913 1.00 60.19 185 GLN A N 1
ATOM 1429 C CA . GLN A 1 185 ? 24.318 4.296 1.416 1.00 60.19 185 GLN A CA 1
ATOM 1430 C C . GLN A 1 185 ? 23.514 4.936 0.290 1.00 60.19 185 GLN A C 1
ATOM 1432 O O . GLN A 1 185 ? 23.809 6.059 -0.114 1.00 60.19 185 GLN A O 1
ATOM 1437 N N . ILE A 1 186 ? 22.516 4.218 -0.228 1.00 65.81 186 ILE A N 1
ATOM 1438 C CA . ILE A 1 186 ? 21.523 4.804 -1.125 1.00 65.81 186 ILE A CA 1
ATOM 1439 C C . ILE A 1 186 ? 20.294 5.087 -0.274 1.00 65.81 186 ILE A C 1
ATOM 1441 O O . ILE A 1 186 ? 19.591 4.183 0.163 1.00 65.81 186 ILE A O 1
ATOM 1445 N N . VAL A 1 187 ? 20.049 6.362 0.008 1.00 64.94 187 VAL A N 1
ATOM 1446 C CA . VAL A 1 187 ? 18.838 6.753 0.726 1.00 64.94 187 VAL A CA 1
ATOM 1447 C C . VAL A 1 187 ? 17.674 6.683 -0.256 1.00 64.94 187 VAL A C 1
ATOM 1449 O O . VAL A 1 187 ? 17.661 7.400 -1.254 1.00 64.94 187 VAL A O 1
ATOM 1452 N N . LEU A 1 188 ? 16.728 5.790 0.023 1.00 68.50 188 LEU A N 1
ATOM 1453 C CA . LEU A 1 188 ? 15.440 5.740 -0.653 1.00 68.50 188 LEU A CA 1
ATOM 1454 C C . LEU A 1 188 ? 14.465 6.562 0.185 1.00 68.50 188 LEU A C 1
ATOM 1456 O O . LEU A 1 188 ? 14.199 6.219 1.335 1.00 68.50 188 LEU A O 1
ATOM 1460 N N . ASP A 1 189 ? 13.998 7.672 -0.378 1.00 67.75 189 ASP A N 1
ATOM 1461 C CA . ASP A 1 189 ? 13.019 8.541 0.266 1.00 67.75 189 ASP A CA 1
ATOM 1462 C C . ASP A 1 189 ? 11.595 8.125 -0.136 1.00 67.75 189 ASP A C 1
ATOM 1464 O O . ASP A 1 189 ? 11.342 7.746 -1.285 1.00 67.75 189 ASP A O 1
ATOM 1468 N N . ALA A 1 190 ? 10.669 8.158 0.821 1.00 71.25 190 ALA A N 1
ATOM 1469 C CA . ALA A 1 190 ? 9.289 7.737 0.617 1.00 71.25 190 ALA A CA 1
ATOM 1470 C C . ALA A 1 190 ? 8.429 8.948 0.234 1.00 71.25 190 ALA A C 1
ATOM 1472 O O . ALA A 1 190 ? 8.021 9.745 1.080 1.00 71.25 190 ALA A O 1
ATOM 1473 N N . HIS A 1 191 ? 8.120 9.082 -1.055 1.00 80.06 191 HIS A N 1
ATOM 1474 C CA . HIS A 1 191 ? 7.252 10.151 -1.548 1.00 80.06 191 HIS A CA 1
ATOM 1475 C C . HIS A 1 191 ? 5.770 9.760 -1.489 1.00 80.06 191 HIS A C 1
ATOM 1477 O O . HIS A 1 191 ? 5.398 8.614 -1.739 1.00 80.06 191 HIS A O 1
ATOM 1483 N N . LYS A 1 192 ? 4.903 10.731 -1.172 1.00 81.75 192 LYS A N 1
ATOM 1484 C CA . LYS A 1 192 ? 3.449 10.528 -1.105 1.00 81.75 192 LYS A CA 1
ATOM 1485 C C . LYS A 1 192 ? 2.811 10.762 -2.472 1.00 81.75 192 LYS A C 1
ATOM 1487 O O . LYS A 1 192 ? 2.862 11.875 -2.989 1.00 81.75 192 LYS A O 1
ATOM 1492 N N . LEU A 1 193 ? 2.142 9.743 -3.000 1.00 84.69 193 LEU A N 1
ATOM 1493 C CA . LEU A 1 193 ? 1.287 9.833 -4.182 1.00 84.69 193 LEU A CA 1
ATOM 1494 C C . LEU A 1 193 ? -0.182 9.826 -3.740 1.00 84.69 193 LEU A C 1
ATOM 1496 O O . LEU A 1 193 ? -0.557 9.055 -2.859 1.00 84.69 193 LEU A O 1
ATOM 1500 N N . HIS A 1 194 ? -1.010 10.702 -4.308 1.00 84.12 194 HIS A N 1
ATOM 1501 C CA . HIS A 1 194 ? -2.434 10.774 -3.980 1.00 84.12 194 HIS A CA 1
ATOM 1502 C C . HIS A 1 194 ? -3.273 11.068 -5.222 1.00 84.12 194 HIS A C 1
ATOM 1504 O O . HIS A 1 194 ? -2.837 11.774 -6.129 1.00 84.12 194 HIS A O 1
ATOM 1510 N N . VAL A 1 195 ? -4.502 10.554 -5.226 1.00 83.94 195 VAL A N 1
ATOM 1511 C CA . VAL A 1 195 ? -5.537 10.838 -6.224 1.00 83.94 195 VAL A CA 1
ATOM 1512 C C . VAL A 1 195 ? -6.808 11.205 -5.464 1.00 83.94 195 VAL A C 1
ATOM 1514 O O . VAL A 1 195 ? -7.131 10.584 -4.453 1.00 83.94 195 VAL A O 1
ATOM 1517 N N . ALA A 1 196 ? -7.520 12.233 -5.925 1.00 82.31 196 ALA A N 1
ATOM 1518 C CA . ALA A 1 196 ? -8.771 12.673 -5.321 1.00 82.31 196 ALA A CA 1
ATOM 1519 C C . ALA A 1 196 ? -9.798 12.997 -6.408 1.00 82.31 196 ALA A C 1
ATOM 1521 O O . ALA A 1 196 ? -9.506 13.737 -7.348 1.00 82.31 196 ALA A O 1
ATOM 1522 N N . VAL A 1 197 ? -11.017 12.478 -6.253 1.00 82.25 197 VAL A N 1
ATOM 1523 C CA . VAL A 1 197 ? -12.153 12.761 -7.140 1.00 82.25 197 VAL A CA 1
ATOM 1524 C C . VAL A 1 197 ? -13.313 13.297 -6.314 1.00 82.25 197 VAL A C 1
ATOM 1526 O O . VAL A 1 197 ? -13.614 12.791 -5.236 1.00 82.25 197 VAL A O 1
ATOM 1529 N N . LYS A 1 198 ? -13.960 14.349 -6.823 1.00 83.06 198 LYS A N 1
ATOM 1530 C CA . LYS A 1 198 ? -15.156 14.934 -6.213 1.00 83.06 198 LYS A CA 1
ATOM 1531 C C . LYS A 1 198 ? -16.399 14.252 -6.776 1.00 83.06 198 LYS A C 1
ATOM 1533 O O . LYS A 1 198 ? -16.577 14.215 -7.990 1.00 83.06 198 LYS A O 1
ATOM 1538 N N . VAL A 1 199 ? -17.257 13.764 -5.888 1.00 78.19 199 VAL A N 1
ATOM 1539 C CA . VAL A 1 199 ? -18.538 13.120 -6.210 1.00 78.19 199 VAL A CA 1
ATOM 1540 C C . VAL A 1 199 ? -19.653 13.929 -5.546 1.00 78.19 199 VAL A C 1
ATOM 1542 O O . VAL A 1 199 ? -19.483 14.390 -4.418 1.00 78.19 199 VAL A O 1
ATOM 1545 N N . THR A 1 200 ? -20.767 14.156 -6.245 1.00 81.25 200 THR A N 1
ATOM 1546 C CA . THR A 1 200 ? -21.933 14.849 -5.673 1.00 81.25 200 THR A CA 1
ATOM 1547 C C . THR A 1 200 ? -22.748 13.901 -4.793 1.00 81.25 200 THR A C 1
ATOM 1549 O O . THR A 1 200 ? -22.793 12.699 -5.049 1.00 81.25 200 THR A O 1
ATOM 1552 N N . GLU A 1 201 ? -23.420 14.437 -3.769 1.00 74.94 201 GLU A N 1
ATOM 1553 C CA . GLU A 1 201 ? -24.271 13.634 -2.875 1.00 74.94 201 GLU A CA 1
ATOM 1554 C C . GLU A 1 201 ? -25.400 12.946 -3.657 1.00 74.94 201 GLU A C 1
ATOM 1556 O O . GLU A 1 201 ? -25.597 11.745 -3.505 1.00 7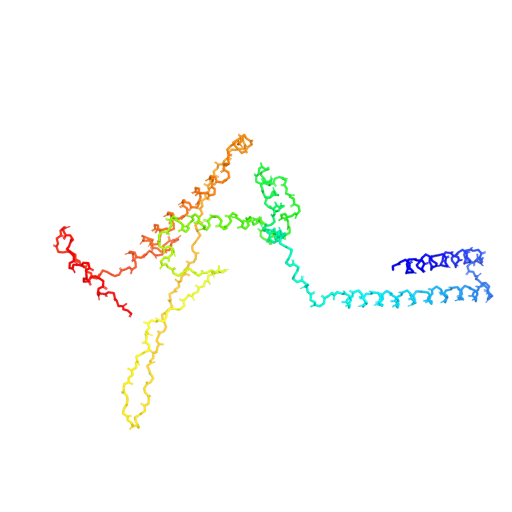4.94 201 GLU A O 1
ATOM 1561 N N . GLU A 1 202 ? -26.052 13.660 -4.580 1.00 78.19 202 GLU A N 1
ATOM 1562 C CA . GLU A 1 202 ? -27.095 13.107 -5.459 1.00 78.19 202 GLU A CA 1
ATOM 1563 C C . GLU A 1 202 ? -26.608 11.874 -6.235 1.00 78.19 202 GLU A C 1
ATOM 1565 O O . GLU A 1 202 ? -27.272 10.843 -6.241 1.00 78.19 202 GLU A O 1
ATOM 1570 N N . LEU A 1 203 ? -25.404 11.929 -6.821 1.00 76.81 203 LEU A N 1
ATOM 1571 C CA . LEU A 1 203 ? -24.832 10.799 -7.560 1.00 76.81 203 LEU A CA 1
ATOM 1572 C C . LEU A 1 203 ? -24.467 9.630 -6.634 1.00 76.81 203 LEU A C 1
ATOM 1574 O O . LEU A 1 203 ? -24.477 8.478 -7.057 1.00 76.81 203 LEU A O 1
ATOM 1578 N N . LEU A 1 204 ? -24.125 9.905 -5.376 1.00 73.75 204 LEU A N 1
ATOM 1579 C CA . LEU A 1 204 ? -23.813 8.872 -4.394 1.00 73.75 204 LEU A CA 1
ATOM 1580 C C . LEU A 1 204 ? -25.077 8.152 -3.892 1.00 73.75 204 LEU A C 1
ATOM 1582 O O . LEU A 1 204 ? -25.014 6.954 -3.615 1.00 73.75 204 LEU A O 1
ATOM 1586 N N . TYR A 1 205 ? -26.207 8.863 -3.799 1.00 71.06 205 TYR A N 1
ATOM 1587 C CA . TYR A 1 205 ? -27.502 8.320 -3.370 1.00 71.06 205 TYR A CA 1
ATOM 1588 C C . TYR A 1 205 ? -28.298 7.656 -4.504 1.00 71.06 205 TYR A C 1
ATOM 1590 O O . TYR A 1 205 ? -28.911 6.618 -4.267 1.00 71.06 205 TYR A O 1
ATOM 1598 N N . ASP A 1 206 ? -28.258 8.201 -5.722 1.00 70.06 206 ASP A N 1
ATOM 1599 C CA . ASP A 1 206 ? -28.980 7.693 -6.905 1.00 70.06 206 ASP A CA 1
ATOM 1600 C C . ASP A 1 206 ? -28.225 6.563 -7.634 1.00 70.06 206 ASP A C 1
ATOM 1602 O O . ASP A 1 206 ? -28.571 6.134 -8.736 1.00 70.06 206 ASP A O 1
ATOM 1606 N N . ASN A 1 207 ? -27.137 6.059 -7.043 1.00 60.59 207 ASN A N 1
ATOM 1607 C CA . ASN A 1 207 ? -26.306 5.071 -7.713 1.00 60.59 207 ASN A CA 1
ATOM 1608 C C . ASN A 1 207 ? -26.952 3.679 -7.726 1.00 60.59 207 ASN A C 1
ATOM 1610 O O . ASN A 1 207 ? -26.760 2.863 -6.826 1.00 60.59 207 ASN A O 1
ATOM 1614 N N . ALA A 1 208 ? -27.668 3.386 -8.812 1.00 55.78 208 ALA A N 1
ATOM 1615 C CA . ALA A 1 208 ? -27.997 2.025 -9.232 1.00 55.78 208 ALA A CA 1
ATOM 1616 C C . ALA A 1 208 ? -26.763 1.264 -9.771 1.00 55.78 208 ALA A C 1
ATOM 1618 O O . ALA A 1 208 ? -26.802 0.042 -9.920 1.00 55.78 208 ALA A O 1
ATOM 1619 N N . PHE A 1 209 ? -25.666 1.975 -10.059 1.00 62.00 209 PHE A N 1
ATOM 1620 C CA . PHE A 1 209 ? -24.384 1.411 -10.465 1.00 62.00 209 PHE A CA 1
ATOM 1621 C C . PHE A 1 209 ? -23.423 1.311 -9.276 1.00 62.00 209 PHE A C 1
ATOM 1623 O O . PHE A 1 209 ? -23.445 2.095 -8.331 1.00 62.00 209 PHE A O 1
ATOM 1630 N N . ASN A 1 210 ? -22.534 0.322 -9.319 1.00 74.69 210 ASN A N 1
ATOM 1631 C CA . ASN A 1 210 ? -21.521 0.126 -8.288 1.00 74.69 210 ASN A CA 1
ATOM 1632 C C . ASN A 1 210 ? -20.356 1.125 -8.470 1.00 74.69 210 ASN A C 1
ATOM 1634 O O . ASN A 1 210 ? -19.244 0.750 -8.842 1.00 74.69 210 ASN A O 1
ATOM 1638 N N . LEU A 1 211 ? -20.641 2.418 -8.268 1.00 76.62 211 LEU A N 1
ATOM 1639 C CA . LEU A 1 211 ? -19.698 3.528 -8.460 1.00 76.62 211 LEU A CA 1
ATOM 1640 C C . LEU A 1 211 ? -18.483 3.429 -7.539 1.00 76.62 211 LEU A C 1
ATOM 1642 O O . LEU A 1 211 ? -17.395 3.843 -7.916 1.00 76.62 211 LEU A O 1
ATOM 1646 N N . GLU A 1 212 ? -18.640 2.831 -6.366 1.00 74.19 212 GLU A N 1
ATOM 1647 C CA . GLU A 1 212 ? -17.524 2.543 -5.473 1.00 74.19 212 GLU A CA 1
ATOM 1648 C C . GLU A 1 212 ? -16.489 1.624 -6.127 1.00 74.19 212 GLU A C 1
ATOM 1650 O O . GLU A 1 212 ? -15.316 1.980 -6.220 1.00 74.19 212 GLU A O 1
ATOM 1655 N N . ASN A 1 213 ? -16.929 0.468 -6.628 1.00 79.12 213 ASN A N 1
ATOM 1656 C CA . ASN A 1 213 ? -16.048 -0.469 -7.316 1.00 79.12 213 ASN A CA 1
ATOM 1657 C C . ASN A 1 213 ? -15.358 0.181 -8.515 1.00 79.12 213 ASN A C 1
ATOM 1659 O O . ASN A 1 213 ? -14.170 -0.043 -8.733 1.00 79.12 213 ASN A O 1
ATOM 1663 N N . TYR A 1 214 ? -16.103 0.999 -9.259 1.00 82.75 214 TYR A N 1
ATOM 1664 C CA . TYR A 1 214 ? -15.562 1.756 -10.379 1.00 82.75 214 TYR A CA 1
ATOM 1665 C C . TYR A 1 214 ? -14.491 2.757 -9.928 1.00 82.75 214 TYR A C 1
ATOM 1667 O O . TYR A 1 214 ? -13.424 2.818 -10.528 1.00 82.75 214 TYR A O 1
ATOM 1675 N N . LEU A 1 215 ? -14.731 3.519 -8.857 1.00 83.31 215 LEU A N 1
ATOM 1676 C CA . LEU A 1 215 ? -13.759 4.483 -8.340 1.00 83.31 215 LEU A CA 1
ATOM 1677 C C . LEU A 1 215 ? -12.492 3.803 -7.826 1.00 83.31 215 LEU A C 1
ATOM 1679 O O . LEU A 1 215 ? -11.408 4.279 -8.138 1.00 83.31 215 LEU A O 1
ATOM 1683 N N . ILE A 1 216 ? -12.606 2.691 -7.094 1.00 82.31 216 ILE A N 1
ATOM 1684 C CA . ILE A 1 216 ? -11.440 1.935 -6.607 1.00 82.31 216 ILE A CA 1
ATOM 1685 C C . ILE A 1 216 ? -10.587 1.455 -7.784 1.00 82.31 216 ILE A C 1
ATOM 1687 O O . ILE A 1 216 ? -9.370 1.625 -7.768 1.00 82.31 216 ILE A O 1
ATOM 1691 N N . GLU A 1 217 ? -11.217 0.913 -8.827 1.00 85.19 217 GLU A N 1
ATOM 1692 C CA . GLU A 1 217 ? -10.511 0.469 -10.029 1.00 85.19 217 GLU A CA 1
ATOM 1693 C C . GLU A 1 217 ? -9.833 1.641 -10.753 1.00 85.19 217 GLU A C 1
ATOM 1695 O O . GLU A 1 217 ? -8.652 1.570 -11.082 1.00 85.19 217 GLU A O 1
ATOM 1700 N N . GLN A 1 218 ? -10.540 2.758 -10.948 1.00 85.75 218 GLN A N 1
ATOM 1701 C CA . GLN A 1 218 ? -9.968 3.942 -11.594 1.00 85.75 218 GLN A CA 1
ATOM 1702 C C . GLN A 1 218 ? -8.840 4.575 -10.769 1.00 85.75 218 GLN A C 1
ATOM 1704 O O . GLN A 1 218 ? -7.860 5.052 -11.339 1.00 85.75 218 GLN A O 1
ATOM 1709 N N . PHE A 1 219 ? -8.936 4.564 -9.437 1.00 87.44 219 PHE A N 1
ATOM 1710 C CA . PHE A 1 219 ? -7.858 5.020 -8.561 1.00 87.44 219 PHE A CA 1
ATOM 1711 C C . PHE A 1 219 ? -6.642 4.107 -8.652 1.00 87.44 219 PHE A C 1
ATOM 1713 O O . PHE A 1 219 ? -5.536 4.622 -8.785 1.00 87.44 219 PHE A O 1
ATOM 1720 N N . GLY A 1 220 ? -6.837 2.785 -8.647 1.00 85.88 220 GLY A N 1
ATOM 1721 C CA . GLY A 1 220 ? -5.759 1.819 -8.852 1.00 85.88 220 GLY A CA 1
ATOM 1722 C C . GLY A 1 220 ? -5.034 2.051 -10.180 1.00 85.88 220 GLY A C 1
ATOM 1723 O O . GLY A 1 220 ? -3.815 2.197 -10.187 1.00 85.88 220 GLY A O 1
ATOM 1724 N N . LYS A 1 221 ? -5.783 2.219 -11.279 1.00 87.12 221 LYS A N 1
ATOM 1725 C CA . LYS A 1 221 ? -5.231 2.527 -12.613 1.00 87.12 221 LYS A CA 1
ATOM 1726 C C . LYS A 1 221 ? -4.472 3.847 -12.650 1.00 87.12 221 LYS A C 1
ATOM 1728 O O . LYS A 1 221 ? -3.363 3.916 -13.174 1.00 87.12 221 LYS A O 1
ATOM 1733 N N . ALA A 1 222 ? -5.050 4.913 -12.099 1.00 88.06 222 ALA A N 1
ATOM 1734 C CA . ALA A 1 222 ? -4.413 6.227 -12.089 1.00 88.06 222 ALA A CA 1
ATOM 1735 C C . ALA A 1 222 ? -3.123 6.233 -11.253 1.00 88.06 222 ALA A C 1
ATOM 1737 O O . ALA A 1 222 ? -2.119 6.804 -11.678 1.00 88.06 222 ALA A O 1
ATOM 1738 N N . LEU A 1 223 ? -3.142 5.584 -10.085 1.00 88.94 223 LEU A N 1
ATOM 1739 C CA . LEU A 1 223 ? -1.972 5.449 -9.220 1.00 88.94 223 LEU A CA 1
ATOM 1740 C C . LEU A 1 223 ? -0.896 4.571 -9.862 1.00 88.94 223 LEU A C 1
ATOM 1742 O O . LEU A 1 223 ? 0.261 4.972 -9.850 1.00 88.94 223 LEU A O 1
ATOM 1746 N N . GLY A 1 224 ? -1.270 3.435 -10.458 1.00 88.44 224 GLY A N 1
ATOM 1747 C CA . GLY A 1 224 ? -0.345 2.538 -11.154 1.00 88.44 224 GLY A CA 1
ATOM 1748 C C . GLY A 1 224 ? 0.386 3.236 -12.300 1.00 88.44 224 GLY A C 1
ATOM 1749 O O . GLY A 1 224 ? 1.612 3.238 -12.329 1.00 88.44 224 GLY A O 1
ATOM 1750 N N . ASN A 1 225 ? -0.349 3.939 -13.170 1.00 88.50 225 ASN A N 1
ATOM 1751 C CA . ASN A 1 225 ? 0.239 4.698 -14.279 1.00 88.50 225 ASN A CA 1
ATOM 1752 C C . ASN A 1 225 ? 1.177 5.821 -13.800 1.00 88.50 225 ASN A C 1
ATOM 1754 O O . ASN A 1 225 ? 2.259 6.012 -14.353 1.00 88.50 225 ASN A O 1
ATOM 1758 N N . ALA A 1 226 ? 0.775 6.573 -12.769 1.00 89.06 226 ALA A N 1
ATOM 1759 C CA . ALA A 1 226 ? 1.602 7.647 -12.219 1.00 89.06 226 ALA A CA 1
ATOM 1760 C C . ALA A 1 226 ? 2.857 7.110 -11.509 1.00 89.06 226 ALA A C 1
ATOM 1762 O O . ALA A 1 226 ? 3.920 7.728 -11.573 1.00 89.06 226 ALA A O 1
ATOM 1763 N N . GLU A 1 227 ? 2.741 5.967 -10.833 1.00 88.81 227 GLU A N 1
ATOM 1764 C CA . GLU A 1 227 ? 3.866 5.283 -10.204 1.00 88.81 227 GLU A CA 1
ATOM 1765 C C . GLU A 1 227 ? 4.851 4.757 -11.259 1.00 88.81 227 GLU A C 1
ATOM 1767 O O . GLU A 1 227 ? 6.053 4.985 -11.134 1.00 88.81 227 GLU A O 1
ATOM 1772 N N . GLU A 1 228 ? 4.362 4.115 -12.321 1.00 89.25 228 GLU A N 1
ATOM 1773 C CA . GLU A 1 228 ? 5.203 3.573 -13.390 1.00 89.25 228 GLU A CA 1
ATOM 1774 C C . GLU A 1 228 ? 5.953 4.668 -14.161 1.00 89.25 228 GLU A C 1
ATOM 1776 O O . GLU A 1 228 ? 7.165 4.551 -14.370 1.00 89.25 228 GLU A O 1
ATOM 1781 N N . ASP A 1 229 ? 5.291 5.781 -14.496 1.00 89.94 229 ASP A N 1
ATOM 1782 C CA . ASP A 1 229 ? 5.972 6.933 -15.099 1.00 89.94 229 ASP A CA 1
ATOM 1783 C C . ASP A 1 229 ? 7.056 7.494 -14.167 1.00 89.94 229 ASP A C 1
ATOM 1785 O O . ASP A 1 229 ? 8.175 7.778 -14.599 1.00 89.94 229 ASP A O 1
ATOM 1789 N N . ALA A 1 230 ? 6.784 7.579 -12.861 1.00 89.50 230 ALA A N 1
ATOM 1790 C CA . ALA A 1 230 ? 7.777 8.031 -11.894 1.00 89.50 230 ALA A CA 1
ATOM 1791 C C . ALA A 1 230 ? 8.955 7.044 -11.756 1.00 89.50 230 ALA A C 1
ATOM 1793 O O . ALA A 1 230 ? 10.104 7.473 -11.620 1.00 89.50 230 ALA A O 1
ATOM 1794 N N . PHE A 1 231 ? 8.711 5.735 -11.844 1.00 88.44 231 PHE A N 1
ATOM 1795 C CA . PHE A 1 231 ? 9.759 4.714 -11.827 1.00 88.44 231 PHE A CA 1
ATOM 1796 C C . PHE A 1 231 ? 10.613 4.693 -13.096 1.00 88.44 231 PHE A C 1
ATOM 1798 O O . PHE A 1 231 ? 11.788 4.337 -13.018 1.00 88.44 231 PHE A O 1
ATOM 1805 N N . LEU A 1 232 ? 10.087 5.105 -14.249 1.00 88.69 232 LEU A N 1
ATOM 1806 C CA . LEU A 1 232 ? 10.864 5.212 -15.487 1.00 88.69 232 LEU A CA 1
ATOM 1807 C C . LEU A 1 232 ? 11.568 6.566 -15.609 1.00 88.69 232 LEU A C 1
ATOM 1809 O O . LEU A 1 232 ? 12.789 6.616 -15.778 1.00 88.69 232 LEU A O 1
ATOM 1813 N N . ASN A 1 233 ? 10.810 7.654 -15.486 1.00 88.75 233 ASN A N 1
ATOM 1814 C CA . ASN A 1 233 ? 11.196 9.010 -15.882 1.00 88.75 233 ASN A CA 1
ATOM 1815 C C . ASN A 1 233 ? 11.400 9.977 -14.707 1.00 88.75 233 ASN A C 1
ATOM 1817 O O . ASN A 1 233 ? 11.775 11.130 -14.922 1.00 88.75 233 ASN A O 1
ATOM 1821 N N . GLY A 1 234 ? 11.157 9.548 -13.467 1.00 87.69 234 GLY A N 1
ATOM 1822 C CA . GLY A 1 234 ? 11.199 10.421 -12.299 1.00 87.69 234 GLY A CA 1
ATOM 1823 C C . GLY A 1 234 ? 12.534 11.159 -12.118 1.00 87.69 234 GLY A C 1
ATOM 1824 O O . GLY A 1 234 ? 13.619 10.612 -12.335 1.00 87.69 234 GLY A O 1
ATOM 1825 N N . ASP A 1 235 ? 12.461 12.422 -11.701 1.00 85.00 235 ASP A N 1
ATOM 1826 C CA . ASP A 1 235 ? 13.608 13.331 -11.563 1.00 85.00 235 ASP A CA 1
ATOM 1827 C C . ASP A 1 235 ? 14.190 13.378 -10.137 1.00 85.00 235 ASP A C 1
ATOM 1829 O O . ASP A 1 235 ? 15.220 14.016 -9.917 1.00 85.00 235 ASP A O 1
ATOM 1833 N N . GLY A 1 236 ? 13.563 12.702 -9.166 1.00 82.06 236 GLY A N 1
ATOM 1834 C CA . GLY A 1 236 ? 13.979 12.720 -7.761 1.00 82.06 236 GLY A CA 1
ATOM 1835 C C . GLY A 1 236 ? 13.515 13.943 -6.958 1.00 82.06 236 GLY A C 1
ATOM 1836 O O . GLY A 1 236 ? 13.897 14.077 -5.800 1.00 82.06 236 GLY A O 1
ATOM 1837 N N . THR A 1 237 ? 12.724 14.857 -7.537 1.00 82.62 237 THR A N 1
ATOM 1838 C CA . THR A 1 237 ? 12.213 16.048 -6.835 1.00 82.62 237 THR A CA 1
ATOM 1839 C C . THR A 1 237 ? 10.743 15.854 -6.479 1.00 82.62 237 THR A C 1
ATOM 1841 O O . THR A 1 237 ? 9.873 15.995 -7.336 1.00 82.62 237 THR A O 1
ATOM 1844 N N . HIS A 1 238 ? 10.460 15.546 -5.208 1.00 81.12 238 HIS A N 1
ATOM 1845 C CA . HIS A 1 238 ? 9.117 15.202 -4.693 1.00 81.12 238 HIS A CA 1
ATOM 1846 C C . HIS A 1 238 ? 8.472 13.962 -5.346 1.00 81.12 238 HIS A C 1
ATOM 1848 O O . HIS A 1 238 ? 7.292 13.689 -5.133 1.00 81.12 238 HIS A O 1
ATOM 1854 N N . LYS A 1 239 ? 9.242 13.212 -6.132 1.00 84.56 239 LYS A N 1
ATOM 1855 C CA . LYS A 1 239 ? 8.874 11.955 -6.782 1.00 84.56 239 LYS A CA 1
ATOM 1856 C C . LYS A 1 239 ? 10.118 11.069 -6.862 1.00 84.56 239 LYS A C 1
ATOM 1858 O O . LYS A 1 239 ? 11.223 11.618 -6.841 1.00 84.56 239 LYS A O 1
ATOM 1863 N N . PRO A 1 240 ? 9.975 9.733 -6.932 1.00 85.12 240 PRO A N 1
ATOM 1864 C CA . PRO A 1 240 ? 11.125 8.838 -6.982 1.00 85.12 240 PRO A CA 1
ATOM 1865 C C . PRO A 1 240 ? 12.026 9.153 -8.180 1.00 85.12 240 PRO A C 1
ATOM 1867 O O . PRO A 1 240 ? 11.597 9.739 -9.174 1.00 85.12 240 PRO A O 1
ATOM 1870 N N . LYS A 1 241 ? 13.305 8.786 -8.075 1.00 86.19 241 LYS A N 1
ATOM 1871 C CA . LYS A 1 241 ? 14.251 8.909 -9.184 1.00 86.19 241 LYS A CA 1
ATOM 1872 C C . LYS A 1 241 ? 14.107 7.701 -10.108 1.00 86.19 241 LYS A C 1
ATOM 1874 O O . LYS A 1 241 ? 14.315 6.573 -9.667 1.00 86.19 241 LYS A O 1
ATOM 1879 N N . GLY A 1 242 ? 13.772 7.951 -11.368 1.00 86.88 242 GLY A N 1
ATOM 1880 C CA . GLY A 1 242 ? 13.478 6.918 -12.348 1.00 86.88 242 GLY A CA 1
ATOM 1881 C C . GLY A 1 242 ? 14.705 6.150 -12.844 1.00 86.88 242 GLY A C 1
ATOM 1882 O O . GLY A 1 242 ? 15.858 6.586 -12.733 1.00 86.88 242 GLY A O 1
ATOM 1883 N N . LEU A 1 243 ? 14.458 4.983 -13.434 1.00 86.69 243 LEU A N 1
ATOM 1884 C CA . LEU A 1 243 ? 15.479 4.131 -14.030 1.00 86.69 243 LEU A CA 1
ATOM 1885 C C . LEU A 1 243 ? 16.199 4.846 -15.175 1.00 86.69 243 LEU A C 1
ATOM 1887 O O . LEU A 1 243 ? 17.423 4.830 -15.221 1.00 86.69 243 LEU A O 1
ATOM 1891 N N . LEU A 1 244 ? 15.476 5.515 -16.075 1.00 84.62 244 LEU A N 1
ATOM 1892 C CA . LEU A 1 244 ? 16.074 6.137 -17.260 1.00 84.62 244 LEU A CA 1
ATOM 1893 C C . LEU A 1 244 ? 16.915 7.370 -16.913 1.00 84.62 244 LEU A C 1
ATOM 1895 O O . LEU A 1 244 ? 17.893 7.658 -17.597 1.00 84.62 244 LEU A O 1
ATOM 1899 N N . THR A 1 245 ? 16.585 8.068 -15.822 1.00 83.12 245 THR A N 1
ATOM 1900 C CA . THR A 1 245 ? 17.352 9.228 -15.338 1.00 83.12 245 THR A CA 1
ATOM 1901 C C . THR A 1 245 ? 18.568 8.827 -14.500 1.00 83.12 245 THR A C 1
ATOM 1903 O O . THR A 1 245 ? 19.515 9.603 -14.356 1.00 83.12 245 THR A O 1
ATOM 1906 N N . SER A 1 246 ? 18.559 7.624 -13.918 1.00 79.69 246 SER A N 1
ATOM 1907 C CA . SER A 1 246 ? 19.680 7.069 -13.149 1.00 79.69 246 SER A CA 1
ATOM 1908 C C . SER A 1 246 ? 20.595 6.160 -13.974 1.00 79.69 246 SER A C 1
ATOM 1910 O O . SER A 1 246 ? 21.765 5.988 -13.614 1.00 79.69 246 SER A O 1
ATOM 1912 N N . ALA A 1 247 ? 20.095 5.602 -15.077 1.00 78.81 247 ALA A N 1
ATOM 1913 C CA . ALA A 1 247 ? 20.840 4.717 -15.953 1.00 78.81 247 ALA A CA 1
ATOM 1914 C C . ALA A 1 247 ? 22.023 5.442 -16.605 1.00 78.81 247 ALA A C 1
ATOM 1916 O O . ALA A 1 247 ? 21.938 6.591 -17.039 1.00 78.81 247 ALA A O 1
ATOM 1917 N N . LYS A 1 248 ? 23.153 4.739 -16.697 1.00 75.69 248 LYS A N 1
ATOM 1918 C CA . LYS A 1 248 ? 24.312 5.205 -17.458 1.00 75.69 248 LYS A CA 1
ATOM 1919 C C . LYS A 1 248 ? 24.171 4.752 -18.903 1.00 75.69 248 LYS A C 1
ATOM 1921 O O . LYS A 1 248 ? 23.917 3.576 -19.155 1.00 75.69 248 LYS A O 1
ATOM 1926 N N . THR A 1 249 ? 24.411 5.660 -19.842 1.00 77.75 249 THR A N 1
ATOM 1927 C CA . THR A 1 249 ? 24.494 5.320 -21.263 1.00 77.75 249 THR A CA 1
ATOM 1928 C C . THR A 1 249 ? 25.615 4.305 -21.479 1.00 77.75 249 THR A C 1
ATOM 1930 O O . THR A 1 249 ? 26.767 4.582 -21.147 1.00 77.75 249 THR A O 1
ATOM 1933 N N . SER A 1 250 ? 25.276 3.127 -22.009 1.00 76.56 250 SER A N 1
ATOM 1934 C CA . SER A 1 250 ? 26.244 2.049 -22.245 1.00 76.56 250 SER A CA 1
ATOM 1935 C C . SER A 1 250 ? 26.518 1.809 -23.725 1.00 76.56 250 SER A C 1
ATOM 1937 O O . SER A 1 250 ? 27.677 1.710 -24.110 1.00 76.56 250 SER A O 1
ATOM 1939 N N . VAL A 1 251 ? 25.472 1.675 -24.540 1.00 81.06 251 VAL A N 1
ATOM 1940 C CA . VAL A 1 251 ? 25.567 1.397 -25.978 1.00 81.06 251 VAL A CA 1
ATOM 1941 C C . VAL A 1 251 ? 24.780 2.478 -26.707 1.00 81.06 251 VAL A C 1
ATOM 1943 O O . VAL A 1 251 ? 23.686 2.838 -26.279 1.00 81.06 251 VAL A O 1
ATOM 1946 N N . THR A 1 252 ? 25.348 3.018 -27.782 1.00 80.44 252 THR A N 1
ATOM 1947 C CA . THR A 1 252 ? 24.717 4.034 -28.635 1.00 80.44 252 THR A CA 1
ATOM 1948 C C . THR A 1 252 ? 24.572 3.481 -30.040 1.00 80.44 252 THR A C 1
ATOM 1950 O O . THR A 1 252 ? 25.528 2.900 -30.556 1.00 80.44 252 THR A O 1
ATOM 1953 N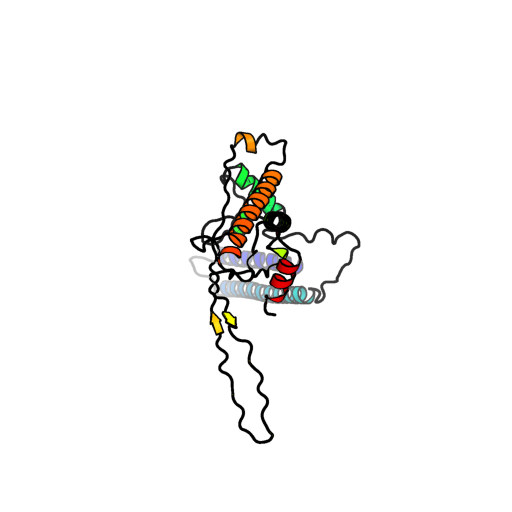 N . THR A 1 253 ? 23.418 3.684 -30.670 1.00 81.19 253 THR A N 1
ATOM 1954 C CA . THR A 1 253 ? 23.223 3.286 -32.066 1.00 81.19 253 THR A CA 1
ATOM 1955 C C . THR A 1 253 ? 23.939 4.264 -32.997 1.00 81.19 253 THR A C 1
ATOM 1957 O O . THR A 1 253 ? 23.982 5.471 -32.748 1.00 81.19 253 THR A O 1
ATOM 1960 N N . ALA A 1 254 ? 24.550 3.751 -34.066 1.00 75.62 254 ALA A N 1
ATOM 1961 C CA . ALA A 1 254 ? 25.283 4.584 -35.029 1.00 75.62 254 ALA A CA 1
ATOM 1962 C C . ALA A 1 254 ? 24.374 5.197 -36.114 1.00 75.62 254 ALA A C 1
ATOM 1964 O O . ALA A 1 254 ? 24.771 6.140 -36.799 1.00 75.62 254 ALA A O 1
ATOM 1965 N N . ALA A 1 255 ? 23.168 4.650 -36.287 1.00 78.75 255 ALA A N 1
ATOM 1966 C CA . ALA A 1 255 ? 22.171 5.067 -37.268 1.00 78.75 255 ALA A CA 1
ATOM 1967 C C . ALA A 1 255 ? 20.756 5.020 -36.659 1.00 78.75 255 ALA A C 1
ATOM 1969 O O . ALA A 1 255 ? 20.575 4.584 -35.522 1.00 78.75 255 ALA A O 1
ATOM 1970 N N . ALA A 1 256 ? 19.756 5.477 -37.424 1.00 79.25 256 ALA A N 1
ATOM 1971 C CA . ALA A 1 256 ? 18.348 5.433 -37.019 1.00 79.25 256 ALA A CA 1
ATOM 1972 C C . ALA A 1 256 ? 17.801 3.996 -36.905 1.00 79.25 256 ALA A C 1
ATOM 1974 O O . ALA A 1 256 ? 16.873 3.756 -36.136 1.00 79.25 256 ALA A O 1
ATOM 1975 N N . ASP A 1 25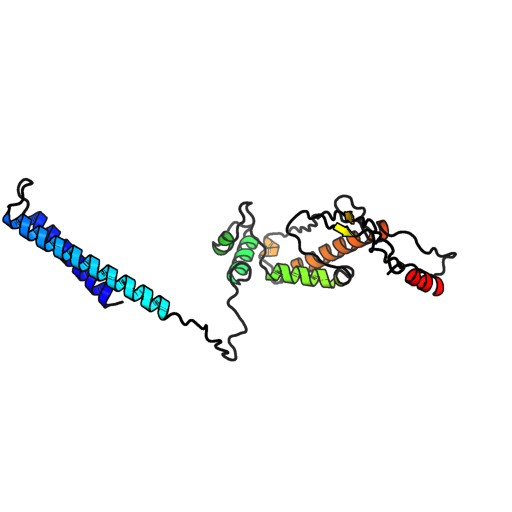7 ? 18.392 3.050 -37.640 1.00 85.19 257 ASP A N 1
ATOM 1976 C CA . ASP A 1 257 ? 18.021 1.638 -37.583 1.00 85.19 257 ASP A CA 1
ATOM 1977 C C . ASP A 1 257 ? 18.695 0.947 -36.393 1.00 85.19 257 ASP A C 1
ATOM 1979 O O . ASP A 1 257 ? 19.925 0.912 -36.307 1.00 85.19 257 ASP A O 1
ATOM 1983 N N . ILE A 1 258 ? 17.888 0.349 -35.513 1.00 84.69 258 ILE A N 1
ATOM 1984 C CA . ILE A 1 258 ? 18.368 -0.462 -34.387 1.00 84.69 258 ILE A CA 1
ATOM 1985 C C . ILE A 1 258 ? 18.743 -1.854 -34.904 1.00 84.69 258 ILE A C 1
ATOM 1987 O O . ILE A 1 258 ? 17.903 -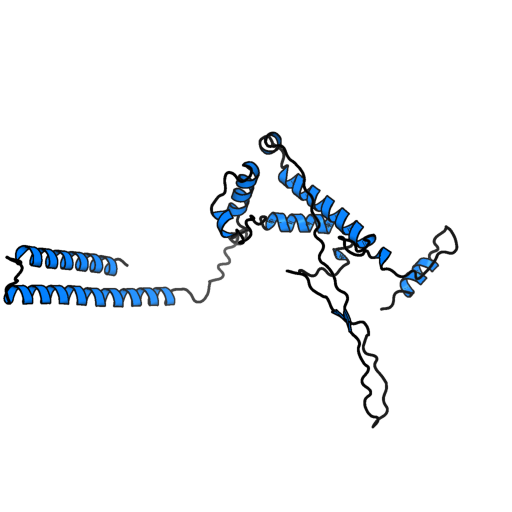2.573 -35.452 1.00 84.69 258 ILE A O 1
ATOM 1991 N N . LYS A 1 259 ? 20.001 -2.262 -34.714 1.00 87.88 259 LYS A N 1
ATOM 1992 C CA . LYS A 1 259 ? 20.494 -3.585 -35.127 1.00 87.88 259 LYS A CA 1
ATOM 1993 C C . LYS A 1 259 ? 20.413 -4.588 -33.980 1.00 87.88 259 LYS A C 1
ATOM 1995 O O . LYS A 1 259 ? 20.658 -4.257 -32.825 1.00 87.88 259 LYS A O 1
ATOM 2000 N N . ALA A 1 260 ? 20.162 -5.858 -34.309 1.00 87.00 260 ALA A N 1
ATOM 2001 C CA . ALA A 1 260 ? 20.122 -6.939 -33.317 1.00 87.00 260 ALA A CA 1
ATOM 2002 C C . ALA A 1 260 ? 21.422 -7.042 -32.493 1.00 87.00 260 ALA A C 1
ATOM 2004 O O . ALA A 1 260 ? 21.375 -7.300 -31.294 1.00 87.00 260 ALA A O 1
ATOM 2005 N N . ASP A 1 261 ? 22.572 -6.778 -33.117 1.00 86.44 261 ASP A N 1
ATOM 2006 C CA . ASP A 1 261 ? 23.883 -6.804 -32.459 1.00 86.44 261 ASP A CA 1
ATOM 2007 C C . ASP A 1 261 ? 24.033 -5.719 -31.372 1.00 86.44 261 ASP A C 1
ATOM 2009 O O . ASP A 1 261 ? 24.667 -5.942 -30.341 1.00 86.44 261 ASP A O 1
ATOM 2013 N N . GLU A 1 262 ? 23.375 -4.564 -31.539 1.00 87.38 262 GLU A N 1
ATOM 2014 C CA . GLU A 1 262 ? 23.371 -3.482 -30.543 1.00 87.38 262 GLU A CA 1
ATOM 2015 C C . GLU A 1 262 ? 22.590 -3.896 -29.283 1.00 87.38 262 GLU A C 1
ATOM 2017 O O . GLU A 1 262 ? 23.025 -3.611 -28.166 1.00 87.38 262 GLU A O 1
ATOM 2022 N N . LEU A 1 263 ? 21.490 -4.646 -29.444 1.00 85.12 263 LEU A N 1
ATOM 2023 C CA . LEU A 1 263 ? 20.722 -5.207 -28.325 1.00 85.12 263 LEU A CA 1
ATOM 2024 C C . LEU A 1 263 ? 21.506 -6.296 -27.588 1.00 85.12 263 LEU A C 1
ATOM 2026 O O . LEU A 1 263 ? 21.535 -6.311 -26.359 1.00 85.12 263 LEU A O 1
ATOM 2030 N N . VAL A 1 264 ? 22.175 -7.188 -28.326 1.00 87.19 264 VAL A N 1
ATOM 2031 C CA . VAL A 1 264 ? 23.028 -8.229 -27.732 1.00 87.19 264 VAL A CA 1
ATOM 2032 C C . VAL A 1 264 ? 24.166 -7.583 -26.942 1.00 87.19 264 VAL A C 1
ATOM 2034 O O . VAL A 1 264 ? 24.393 -7.933 -25.785 1.00 87.19 264 VAL A O 1
ATOM 2037 N N . THR A 1 265 ? 24.825 -6.579 -27.519 1.00 86.50 265 THR A N 1
ATOM 2038 C CA . THR A 1 265 ? 25.905 -5.842 -26.852 1.00 86.50 265 THR A CA 1
ATOM 2039 C C . THR A 1 265 ? 25.421 -5.148 -25.576 1.00 86.50 265 THR A C 1
ATOM 2041 O O . THR A 1 265 ? 26.117 -5.189 -24.562 1.00 86.50 265 THR A O 1
ATOM 2044 N N . LEU A 1 266 ? 24.216 -4.564 -25.585 1.00 86.50 266 LEU A N 1
ATOM 2045 C CA . LEU A 1 266 ? 23.609 -3.951 -24.399 1.00 86.50 266 LEU A CA 1
ATOM 2046 C C . LEU A 1 266 ? 23.348 -4.973 -23.282 1.00 86.50 266 LEU A C 1
ATOM 2048 O O . LEU A 1 266 ? 23.606 -4.691 -22.115 1.00 86.50 266 LEU A O 1
ATOM 2052 N N . VAL A 1 267 ? 22.877 -6.177 -23.620 1.00 84.69 267 VAL A N 1
ATOM 2053 C CA . VAL A 1 267 ? 22.665 -7.243 -22.626 1.00 84.69 267 VAL A CA 1
ATOM 2054 C C . VAL A 1 267 ? 23.989 -7.672 -21.991 1.00 84.69 267 VAL A C 1
ATOM 2056 O O . VAL A 1 267 ? 24.060 -7.847 -20.776 1.00 84.69 267 VAL A O 1
ATOM 2059 N N . TYR A 1 268 ? 25.054 -7.802 -22.786 1.00 85.62 268 TYR A N 1
ATOM 2060 C CA . TYR A 1 268 ? 26.376 -8.186 -22.280 1.00 85.62 268 TYR A CA 1
ATOM 2061 C C . TYR A 1 268 ? 27.123 -7.060 -21.552 1.00 85.62 268 TYR A C 1
ATOM 2063 O O . TYR A 1 268 ? 28.088 -7.343 -20.839 1.00 85.62 268 TYR A O 1
ATOM 2071 N N . SER A 1 269 ? 26.700 -5.800 -21.687 1.00 83.56 269 SER A N 1
ATOM 2072 C CA . SER A 1 269 ? 27.310 -4.687 -20.955 1.00 83.56 269 SER A CA 1
ATOM 2073 C C . SER A 1 269 ? 26.808 -4.559 -19.510 1.00 83.56 269 SER A C 1
ATOM 2075 O O . SER A 1 269 ? 27.482 -3.946 -18.673 1.00 83.56 269 SER A O 1
ATOM 2077 N N . LEU A 1 270 ? 25.666 -5.174 -19.181 1.00 79.38 270 LEU A N 1
ATOM 2078 C CA . LEU A 1 270 ? 25.152 -5.266 -17.816 1.00 79.38 270 LEU A CA 1
ATOM 2079 C C . LEU A 1 270 ? 26.048 -6.185 -16.969 1.00 79.38 270 LEU A C 1
ATOM 2081 O O . LEU A 1 270 ? 26.150 -7.391 -17.196 1.00 79.38 270 LEU A O 1
ATOM 2085 N N . LYS A 1 271 ? 26.708 -5.612 -15.957 1.00 67.25 271 LYS A N 1
ATOM 2086 C CA . LYS A 1 271 ? 27.526 -6.371 -14.997 1.00 67.25 271 LYS A CA 1
ATOM 2087 C C . LYS A 1 271 ? 26.625 -7.214 -14.079 1.00 67.25 271 LYS A C 1
ATOM 2089 O O . LYS A 1 271 ? 25.698 -6.670 -13.487 1.00 67.25 271 LYS A O 1
ATOM 2094 N N . ARG A 1 272 ? 26.931 -8.510 -13.932 1.00 53.44 272 ARG A N 1
ATOM 2095 C CA . ARG A 1 272 ? 26.329 -9.412 -12.924 1.00 53.44 272 ARG A CA 1
ATOM 2096 C C . ARG A 1 272 ? 26.816 -9.115 -11.504 1.00 53.44 272 ARG A C 1
ATOM 2098 O O . ARG A 1 272 ? 28.003 -8.764 -11.308 1.00 53.44 272 ARG A O 1
#

Sequence (272 aa):
MDKIMAMREKRAEMWEQAKQFLDSHEKDGHLTAEDAKAYEQMENEVLALGKDIERMERQAILDAQLAKPVTAAITNTPGTSLNAEKTGRASEAYRAAMLKALRTNFRQVENVLQEGVDANGGYLVPEEYDQRLIDVLSEENVLRPLATVITTSGEHKINIAATKPAASWIEEGAPLTFGDATFAQIVLDAHKLHVAVKVTEELLYDNAFNLENYLIEQFGKALGNAEEDAFLNGDGTHKPKGLLTSAKTSVTTAAADIKADELVTLVYSLKR